Protein AF-A0A6J8E758-F1 (afdb_monomer)

Foldseek 3Di:
DDDDPVRVVVVVVVVVCVVCPPVVVVVVVVVCVVPDDDLVPDDPVVNVVVVVVVVVVVVVVVVVVVVVVVVVVVVVPPDPDDDDDDDPPPPPDPPPDPPPCPVVVVVVVVVVVVVVVVVVVVVVVVVVVVVVVVVVVVVVVVCCVVVPPDDPPDDDDPVSVVVVVCVVVVNDDPPPPDD

Sequence (179 aa):
MAKSRSQIQKEYRERKKLKEGKSYLKKESARVIKYYVPAAELPTKERKKRNARAKVHNQTHRRKRNAAALVLNESVTESSGYESISSPLVVKLPLVGRRKGGKNKNKRALARAHGAMKRLKVEKEKLLKKLKAKSRQLKRLSTKINSGTRRPSEPCTPNSKTELELRELDLTPRRRERG

Solvent-accessible surface area (backbone atoms only — not comparable to full-atom values): 10944 Å² total; per-residue (Å²): 131,84,79,50,73,68,55,54,51,50,54,52,52,51,53,51,43,66,75,47,40,70,58,45,52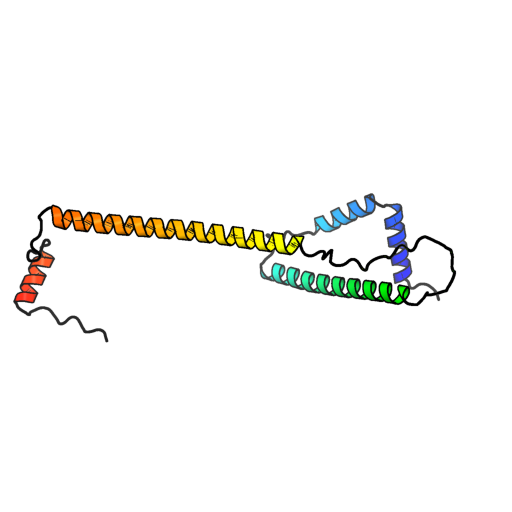,51,54,52,51,52,56,52,53,77,75,59,75,61,75,84,82,45,57,71,70,57,46,50,52,52,50,52,51,51,50,53,51,52,50,52,51,51,52,55,52,52,50,53,54,49,55,59,53,57,70,63,73,75,72,84,80,90,75,94,70,97,61,82,85,76,78,76,67,76,78,84,71,83,59,94,49,58,72,58,52,53,52,52,50,50,54,50,50,55,52,50,53,54,51,51,51,54,50,51,53,52,50,52,53,51,50,55,52,51,53,52,51,50,50,55,49,49,48,47,62,72,62,70,71,63,68,96,82,67,62,89,45,74,70,48,41,54,54,48,53,33,51,78,67,69,66,60,78,78,76,76,80,81,127

Organism: Mytilus coruscus (NCBI:txid42192)

Secondary structure (DSSP, 8-state):
-PPPHHHHHHHHHHHHHHHHTHHHHHHHHHHHHHTPPPTTSS-HHHHHHHHHHHHHHHHHHHHHHHHHHHHHHHTTSS---------------------TTHHHHHHHHHHHHHHHHHHHHHHHHHHHHHHHHHHHHHHHHHHHHHT----TT---SHHHHHHHHHHHTT-S-------

Structure (mmCIF, N/CA/C/O backbone):
data_AF-A0A6J8E758-F1
#
_entry.id   AF-A0A6J8E758-F1
#
loop_
_atom_site.group_PDB
_atom_site.id
_atom_site.type_symbol
_atom_site.label_atom_id
_atom_site.label_alt_id
_atom_site.label_comp_id
_atom_site.label_asym_id
_atom_site.label_entity_id
_atom_site.label_seq_id
_atom_site.pdbx_PDB_ins_code
_atom_site.Cartn_x
_atom_site.Cartn_y
_atom_site.Cartn_z
_atom_site.occupancy
_atom_site.B_iso_or_equiv
_atom_site.auth_seq_id
_atom_site.auth_comp_id
_atom_site.auth_asym_id
_atom_site.auth_atom_id
_atom_site.pdbx_PDB_model_num
ATOM 1 N N . MET A 1 1 ? 12.188 -1.274 -49.678 1.00 74.81 1 MET A N 1
ATOM 2 C CA . MET A 1 1 ? 10.821 -0.764 -49.409 1.00 74.81 1 MET A CA 1
ATOM 3 C C . MET A 1 1 ? 10.916 0.641 -48.837 1.00 74.81 1 MET A C 1
ATOM 5 O O . MET A 1 1 ? 11.746 0.866 -47.962 1.00 74.81 1 MET A O 1
ATOM 9 N N . ALA A 1 2 ? 10.111 1.585 -49.327 1.00 86.00 2 ALA A N 1
ATOM 10 C CA . ALA A 1 2 ? 10.063 2.931 -48.760 1.00 86.00 2 ALA A CA 1
ATOM 11 C C . ALA A 1 2 ? 9.525 2.892 -47.317 1.00 86.00 2 ALA A C 1
ATOM 13 O O . ALA A 1 2 ? 8.633 2.103 -47.000 1.00 86.00 2 ALA A O 1
ATOM 14 N N . LYS A 1 3 ? 10.074 3.733 -46.433 1.00 88.75 3 LYS A N 1
ATOM 15 C CA . LYS A 1 3 ? 9.622 3.819 -45.037 1.00 88.75 3 LYS A CA 1
ATOM 16 C C . LYS A 1 3 ? 8.187 4.336 -44.984 1.00 88.75 3 LYS A C 1
ATOM 18 O O . LYS A 1 3 ? 7.844 5.307 -45.657 1.00 88.75 3 LYS A O 1
ATOM 23 N N . SER A 1 4 ? 7.365 3.741 -44.124 1.00 93.56 4 SER A N 1
ATOM 24 C CA . SER A 1 4 ? 6.016 4.249 -43.866 1.00 93.56 4 SER A CA 1
ATOM 25 C C . SER A 1 4 ? 6.076 5.645 -43.235 1.00 93.56 4 SER A C 1
ATOM 27 O O . SER A 1 4 ? 6.990 5.961 -42.469 1.00 93.56 4 SER A O 1
ATOM 29 N N . ARG A 1 5 ? 5.061 6.483 -43.475 1.00 93.50 5 ARG A N 1
ATOM 30 C CA . ARG A 1 5 ? 4.957 7.830 -42.884 1.00 93.50 5 ARG A CA 1
ATOM 31 C C . ARG A 1 5 ? 5.060 7.816 -41.352 1.00 93.50 5 ARG A C 1
ATOM 33 O O . ARG A 1 5 ? 5.652 8.723 -40.766 1.00 93.50 5 ARG A O 1
ATOM 40 N N . SER A 1 6 ? 4.552 6.766 -40.705 1.00 93.38 6 SER A N 1
ATOM 41 C CA . SER A 1 6 ? 4.666 6.562 -39.254 1.00 93.38 6 SER A CA 1
ATOM 42 C C . SER A 1 6 ? 6.109 6.297 -38.805 1.00 93.38 6 SER A C 1
ATOM 44 O O . SER A 1 6 ? 6.549 6.838 -37.790 1.00 93.38 6 SER A O 1
ATOM 46 N N . GLN A 1 7 ? 6.870 5.521 -39.583 1.00 92.81 7 GLN A N 1
ATOM 47 C CA . GLN A 1 7 ? 8.289 5.250 -39.341 1.00 92.81 7 GLN A CA 1
ATOM 48 C C . GLN A 1 7 ? 9.127 6.515 -39.542 1.00 92.81 7 GLN A C 1
ATOM 50 O O . GLN A 1 7 ? 9.934 6.844 -38.676 1.00 92.81 7 GLN A O 1
ATOM 55 N N . ILE A 1 8 ? 8.859 7.287 -40.601 1.00 93.38 8 ILE A N 1
ATOM 56 C CA . ILE A 1 8 ? 9.525 8.576 -40.856 1.00 93.38 8 ILE A CA 1
ATOM 57 C C . ILE A 1 8 ? 9.318 9.537 -39.674 1.00 93.38 8 ILE A C 1
ATOM 59 O O . ILE A 1 8 ? 10.271 10.139 -39.174 1.00 93.38 8 ILE A O 1
ATOM 63 N N . GLN A 1 9 ? 8.085 9.651 -39.166 1.00 93.31 9 GLN A N 1
ATOM 64 C CA . GLN A 1 9 ? 7.795 10.482 -37.992 1.00 93.31 9 GLN A CA 1
ATOM 65 C C . GLN A 1 9 ? 8.456 9.961 -36.714 1.00 93.31 9 GLN A C 1
ATOM 67 O O . GLN A 1 9 ? 8.906 10.759 -35.886 1.00 93.31 9 GLN A O 1
ATOM 72 N N . LYS A 1 10 ? 8.515 8.639 -36.528 1.00 94.75 10 LYS A N 1
ATOM 73 C CA . LYS A 1 10 ? 9.183 8.026 -35.377 1.00 94.75 10 LYS A CA 1
ATOM 74 C C . LYS A 1 10 ? 10.674 8.371 -35.372 1.00 94.75 10 LYS A C 1
ATOM 76 O O . LYS A 1 10 ? 11.163 8.892 -34.372 1.00 94.75 10 LYS A O 1
ATOM 81 N N . GLU A 1 11 ? 11.350 8.188 -36.501 1.00 93.38 11 GLU A N 1
ATOM 82 C CA . GLU A 1 11 ? 12.768 8.524 -36.667 1.00 93.38 11 GLU A CA 1
ATOM 83 C C . GLU A 1 11 ? 13.037 10.021 -36.493 1.00 93.38 11 GLU A C 1
ATOM 85 O O . GLU A 1 11 ? 14.038 10.414 -35.897 1.00 93.38 11 GLU A O 1
ATOM 90 N N . TYR A 1 12 ? 12.142 10.885 -36.981 1.00 94.69 12 TYR A N 1
ATOM 91 C CA . TYR A 1 12 ? 12.241 12.326 -36.746 1.00 94.69 12 TYR A CA 1
ATOM 92 C C . TYR A 1 12 ? 12.188 12.663 -35.247 1.00 94.69 12 TYR A C 1
ATOM 94 O O . TYR A 1 12 ? 13.024 13.420 -34.747 1.00 94.69 12 TYR A O 1
ATOM 102 N N . ARG A 1 13 ? 11.243 12.069 -34.504 1.00 90.75 13 ARG A N 1
ATOM 103 C CA . ARG A 1 13 ? 11.123 12.266 -33.048 1.00 90.75 13 ARG A CA 1
ATOM 104 C C . ARG A 1 13 ? 12.351 11.746 -32.307 1.00 90.75 13 ARG A C 1
ATOM 106 O O . ARG A 1 13 ? 12.792 12.391 -31.361 1.00 90.75 13 ARG A O 1
ATOM 113 N N . GLU A 1 14 ? 12.905 10.611 -32.720 1.00 92.88 14 GLU A N 1
ATOM 114 C CA . GLU A 1 14 ? 14.132 10.055 -32.136 1.00 92.88 14 GLU A CA 1
ATOM 115 C C . GLU A 1 14 ? 15.347 10.955 -32.399 1.00 92.88 14 GLU A C 1
ATOM 117 O O . GLU A 1 14 ? 16.069 11.282 -31.456 1.00 92.88 14 GLU A O 1
ATOM 122 N N . ARG A 1 15 ? 15.504 11.485 -33.619 1.00 93.88 15 ARG A N 1
ATOM 123 C CA . ARG A 1 15 ? 16.540 12.485 -33.937 1.00 93.88 15 ARG A CA 1
ATOM 124 C C . ARG A 1 15 ? 16.403 13.756 -33.097 1.00 93.88 15 ARG A C 1
ATOM 126 O O . ARG A 1 15 ? 17.389 14.238 -32.544 1.00 93.88 15 ARG A O 1
ATOM 133 N N . LYS A 1 16 ? 15.184 14.283 -32.944 1.00 92.50 16 LYS A N 1
ATOM 134 C CA . LYS A 1 16 ? 14.910 15.450 -32.084 1.00 92.50 16 LYS A CA 1
ATOM 135 C C . LYS A 1 16 ? 15.236 15.179 -30.614 1.00 92.50 16 LYS A C 1
ATOM 137 O O . LYS A 1 16 ? 15.840 16.033 -29.971 1.00 92.50 16 LYS A O 1
ATOM 142 N N . LYS A 1 17 ? 14.892 13.993 -30.100 1.00 93.50 17 LYS A N 1
ATOM 143 C CA . LYS A 1 17 ? 15.236 13.556 -28.736 1.00 93.50 17 LYS A CA 1
ATOM 144 C C . LYS A 1 17 ? 16.744 13.494 -28.512 1.00 93.50 17 LYS A C 1
ATOM 146 O O . LYS A 1 17 ? 17.203 13.962 -27.477 1.00 93.50 17 LYS A O 1
ATOM 151 N N . LEU A 1 18 ? 17.496 12.954 -29.470 1.00 92.50 18 LEU A N 1
ATOM 152 C CA . LEU A 1 18 ? 18.958 12.887 -29.400 1.00 92.50 18 LEU A CA 1
ATOM 153 C C . LEU A 1 18 ? 19.592 14.284 -29.461 1.00 92.50 18 LEU A C 1
ATOM 155 O O . LEU A 1 18 ? 20.469 14.582 -28.658 1.00 92.50 18 LEU A O 1
ATOM 159 N N . LYS A 1 19 ? 19.097 15.160 -30.347 1.00 94.00 19 LYS A N 1
ATOM 160 C CA . LYS A 1 19 ? 19.612 16.529 -30.523 1.00 94.00 19 LYS A CA 1
ATOM 161 C C . LYS A 1 19 ? 19.368 17.427 -29.305 1.00 94.00 19 LYS A C 1
ATOM 163 O O . LYS A 1 19 ? 20.252 18.168 -28.899 1.00 94.00 19 LYS A O 1
ATOM 168 N N . GLU A 1 20 ? 18.162 17.395 -28.739 1.00 90.44 20 GLU A N 1
ATOM 169 C CA . GLU A 1 20 ? 17.779 18.254 -27.606 1.00 90.44 20 GLU A CA 1
ATOM 170 C C . GLU A 1 20 ? 18.116 17.634 -26.235 1.00 90.44 20 GLU A C 1
ATOM 172 O O . GLU A 1 20 ? 18.230 18.355 -25.235 1.00 90.44 20 GLU A O 1
ATOM 177 N N . GLY A 1 21 ? 18.268 16.308 -26.166 1.00 91.25 21 GLY A N 1
ATOM 178 C CA . GLY A 1 21 ? 18.730 15.558 -24.999 1.00 91.25 21 GLY A CA 1
ATOM 179 C C . GLY A 1 21 ? 18.004 15.925 -23.701 1.00 91.25 21 GLY A C 1
ATOM 180 O O . GLY A 1 21 ? 16.801 15.703 -23.538 1.00 91.25 21 GLY A O 1
ATOM 181 N N . LYS A 1 22 ? 18.744 16.520 -22.757 1.00 90.94 22 LYS A N 1
ATOM 182 C CA . LYS A 1 22 ? 18.230 16.913 -21.431 1.00 90.94 22 LYS A CA 1
ATOM 183 C C . LYS A 1 22 ? 17.095 17.940 -21.513 1.00 90.94 22 LYS A C 1
ATOM 185 O O . LYS A 1 22 ? 16.179 17.898 -20.693 1.00 90.94 22 LYS A O 1
ATOM 190 N N . SER A 1 23 ? 17.133 18.849 -22.488 1.00 92.88 23 SER A N 1
ATOM 191 C CA . SER A 1 23 ? 16.091 19.871 -22.652 1.00 92.88 23 SER A CA 1
ATOM 192 C C . SER A 1 23 ? 14.764 19.261 -23.116 1.00 92.88 23 SER A C 1
ATOM 194 O O . SER A 1 23 ? 13.710 19.627 -22.597 1.00 92.88 23 SER A O 1
ATOM 196 N N . TYR A 1 24 ? 14.816 18.252 -23.994 1.00 91.31 24 TYR A N 1
ATOM 197 C CA . TYR A 1 24 ? 13.643 17.477 -24.403 1.00 91.31 24 TYR A CA 1
ATOM 198 C C . TYR A 1 24 ? 13.001 16.782 -23.199 1.00 91.31 24 TYR A C 1
ATOM 200 O O . TYR A 1 24 ? 11.790 16.874 -23.002 1.00 91.31 24 TYR A O 1
ATOM 208 N N . LEU A 1 25 ? 13.811 16.133 -22.355 1.00 89.94 25 LEU A N 1
ATOM 209 C CA . LEU A 1 25 ? 13.318 15.451 -21.155 1.00 89.94 25 LEU A CA 1
ATOM 210 C C . LEU A 1 25 ? 12.650 16.418 -20.170 1.00 89.94 25 LEU A C 1
ATOM 212 O O . LEU A 1 25 ? 11.598 16.082 -19.633 1.00 89.94 25 LEU A O 1
ATOM 216 N N . LYS A 1 26 ? 13.206 17.622 -19.977 1.00 93.38 26 LYS A N 1
ATOM 217 C CA . LYS A 1 26 ? 12.598 18.663 -19.128 1.00 93.38 26 LYS A CA 1
ATOM 218 C C . LYS A 1 26 ? 11.251 19.153 -19.673 1.00 93.38 26 LYS A C 1
ATOM 220 O O . LYS A 1 26 ? 10.290 19.274 -18.915 1.00 93.38 26 LYS A O 1
ATOM 225 N N . LYS A 1 27 ? 11.158 19.412 -20.983 1.00 92.69 27 LYS A N 1
ATOM 226 C CA . LYS A 1 27 ? 9.890 19.801 -21.634 1.00 92.69 27 LYS A CA 1
ATOM 227 C C . LYS A 1 27 ? 8.841 18.699 -21.491 1.00 92.69 27 LYS A C 1
ATOM 229 O O . LYS A 1 27 ? 7.686 18.972 -21.176 1.00 92.69 27 LYS A O 1
ATOM 234 N N . GLU A 1 28 ? 9.256 17.451 -21.678 1.00 90.31 28 GLU A N 1
ATOM 235 C CA . GLU A 1 28 ? 8.389 16.285 -21.546 1.00 90.31 28 GLU A CA 1
ATOM 236 C C . GLU A 1 28 ? 7.910 16.096 -20.100 1.00 90.31 28 GLU A C 1
ATOM 238 O O . GLU A 1 28 ? 6.715 15.909 -19.877 1.00 90.31 28 GLU A O 1
ATOM 243 N N . SER A 1 29 ? 8.795 16.227 -19.105 1.00 92.06 29 SER A N 1
ATOM 244 C CA . SER A 1 29 ? 8.400 16.151 -17.695 1.00 92.06 29 SER A CA 1
ATOM 245 C C . SER A 1 29 ? 7.430 17.267 -17.319 1.00 92.06 29 SER A C 1
ATOM 247 O O . SER A 1 29 ? 6.423 16.995 -16.674 1.00 92.06 29 SER A O 1
ATOM 249 N N . ALA A 1 30 ? 7.682 18.501 -17.769 1.00 92.88 30 ALA A N 1
ATOM 250 C CA . ALA A 1 30 ? 6.788 19.631 -17.521 1.00 92.88 30 ALA A CA 1
ATOM 251 C C . ALA A 1 30 ? 5.405 19.402 -18.151 1.00 92.88 30 ALA A C 1
ATOM 253 O O . ALA A 1 30 ? 4.380 19.619 -17.506 1.00 92.88 30 ALA A O 1
ATOM 254 N N . ARG A 1 31 ? 5.364 18.881 -19.383 1.00 93.56 31 ARG A N 1
ATOM 255 C CA . ARG A 1 31 ? 4.117 18.521 -20.067 1.00 93.56 31 ARG A CA 1
ATOM 256 C C . ARG A 1 31 ? 3.331 17.453 -19.309 1.00 93.56 31 ARG A C 1
ATOM 258 O O . ARG A 1 31 ? 2.116 17.572 -19.192 1.00 93.56 31 ARG A O 1
ATOM 265 N N . VAL A 1 32 ? 4.007 16.418 -18.814 1.00 91.25 32 VAL A N 1
ATOM 266 C CA . VAL A 1 32 ? 3.370 15.346 -18.036 1.00 91.25 32 VAL A CA 1
ATOM 267 C C . VAL A 1 32 ? 2.830 15.883 -16.711 1.00 91.25 32 VAL A C 1
ATOM 269 O O . VAL A 1 32 ? 1.694 15.576 -16.358 1.00 91.25 32 VAL A O 1
ATOM 272 N N . ILE A 1 33 ? 3.609 16.709 -16.007 1.00 90.94 33 ILE A N 1
ATOM 273 C CA . ILE A 1 33 ? 3.213 17.311 -14.726 1.00 90.94 33 ILE A CA 1
ATOM 274 C C . ILE A 1 33 ? 2.008 18.244 -14.902 1.00 90.94 33 ILE A C 1
ATOM 276 O O . ILE A 1 33 ? 1.105 18.199 -14.075 1.00 90.94 33 ILE A O 1
ATOM 280 N N . LYS A 1 34 ? 1.936 19.017 -15.999 1.00 93.56 34 LYS A N 1
ATOM 281 C CA . LYS A 1 34 ? 0.823 19.945 -16.281 1.00 93.56 34 LYS A CA 1
ATOM 282 C C . LYS A 1 34 ? -0.560 19.285 -16.196 1.00 93.56 34 LYS A C 1
ATOM 284 O O . LYS A 1 34 ? -1.511 19.924 -15.769 1.00 93.56 34 LYS A O 1
ATOM 289 N N . TYR A 1 35 ? -0.673 18.024 -16.609 1.00 89.56 35 TYR A N 1
ATOM 290 C CA . TYR A 1 35 ? -1.937 17.277 -16.605 1.00 89.56 35 TYR A CA 1
ATOM 291 C C . TYR A 1 35 ? -1.978 16.185 -15.529 1.00 89.56 35 TYR A C 1
ATOM 293 O O . TYR A 1 35 ? -2.853 15.315 -15.543 1.00 89.56 35 TYR A O 1
ATOM 301 N N . TYR A 1 36 ? -1.004 16.171 -14.621 1.00 91.31 36 TYR A N 1
ATOM 302 C CA . TYR A 1 36 ? -0.932 15.168 -13.577 1.00 91.31 36 TYR A CA 1
ATOM 303 C C . TYR A 1 36 ? -1.873 15.527 -12.428 1.00 91.31 36 TYR A C 1
ATOM 305 O O . TYR A 1 36 ? -1.703 16.546 -11.772 1.00 91.31 36 TYR A O 1
ATOM 313 N N . VAL A 1 37 ? -2.824 14.634 -12.148 1.00 91.44 37 VAL A N 1
ATOM 314 C CA . VAL A 1 37 ? -3.717 14.739 -10.987 1.00 91.44 37 VAL A CA 1
ATOM 315 C C . VAL A 1 37 ? -3.266 13.748 -9.908 1.00 91.44 37 VAL A C 1
ATOM 317 O O . VAL A 1 37 ? -3.280 12.529 -10.175 1.00 91.44 37 VAL A O 1
ATOM 320 N N . PRO A 1 38 ? -2.876 14.217 -8.707 1.00 93.44 38 PRO A N 1
ATOM 321 C CA . PRO A 1 38 ? -2.551 13.375 -7.561 1.00 93.44 38 PRO A CA 1
ATOM 322 C C . PRO A 1 38 ? -3.641 12.350 -7.231 1.00 93.44 38 PRO A C 1
ATOM 324 O O . PRO A 1 38 ? -4.835 12.592 -7.357 1.00 93.44 38 PRO A O 1
ATOM 327 N N . ALA A 1 39 ? -3.238 11.166 -6.764 1.00 90.25 39 ALA A N 1
ATOM 328 C CA . ALA A 1 39 ? -4.182 10.079 -6.484 1.00 90.25 39 ALA A CA 1
ATOM 329 C C . ALA A 1 39 ? -5.138 10.357 -5.308 1.00 90.25 39 ALA A C 1
ATOM 331 O O . ALA A 1 39 ? -6.148 9.661 -5.182 1.00 90.25 39 ALA A O 1
ATOM 332 N N . ALA A 1 40 ? -4.796 11.314 -4.440 1.00 91.94 40 ALA A N 1
ATOM 333 C CA . ALA A 1 40 ? -5.620 11.726 -3.307 1.00 91.94 40 ALA A CA 1
ATOM 334 C C . ALA A 1 40 ? -6.824 12.575 -3.748 1.00 91.94 40 ALA A C 1
ATOM 336 O O . ALA A 1 40 ? -7.883 12.467 -3.145 1.00 91.94 40 ALA A O 1
ATOM 337 N N . GLU A 1 41 ? -6.667 13.343 -4.827 1.00 93.69 41 GLU A N 1
ATOM 338 C CA . GLU A 1 41 ? -7.687 14.245 -5.381 1.00 93.69 41 GLU A CA 1
ATOM 339 C C . GLU A 1 41 ? -8.695 13.520 -6.284 1.00 93.69 41 GLU A C 1
ATOM 341 O O . GLU A 1 41 ? -9.706 14.081 -6.689 1.00 93.69 41 GLU A O 1
ATOM 346 N N . LEU A 1 42 ? -8.441 12.249 -6.607 1.00 93.00 42 LEU A N 1
ATOM 347 C CA . LEU A 1 42 ? -9.318 11.478 -7.480 1.00 93.00 42 LEU A CA 1
ATOM 348 C C . LEU A 1 42 ? -10.453 10.807 -6.714 1.00 93.00 42 LEU A C 1
ATOM 350 O O . LEU A 1 42 ? -10.217 10.201 -5.659 1.00 93.00 42 LEU A O 1
ATOM 354 N N . PRO A 1 43 ? -11.644 10.718 -7.326 1.00 96.62 43 PRO A N 1
ATOM 355 C CA . PRO A 1 43 ? -12.703 9.882 -6.801 1.00 96.62 43 PRO A CA 1
ATOM 356 C C . PRO A 1 43 ? -12.277 8.407 -6.799 1.00 96.62 43 PRO A C 1
ATOM 358 O O . PRO A 1 43 ? -11.507 7.917 -7.638 1.00 96.62 43 PRO A O 1
ATOM 361 N N . THR A 1 44 ? -12.822 7.649 -5.849 1.00 95.44 44 THR A N 1
ATOM 362 C CA . THR A 1 44 ? -12.463 6.240 -5.616 1.00 95.44 44 THR A CA 1
ATOM 363 C C . THR A 1 44 ? -12.608 5.368 -6.869 1.00 95.44 44 THR A C 1
ATOM 365 O O . THR A 1 44 ? -11.766 4.496 -7.110 1.00 95.44 44 THR A O 1
ATOM 368 N N . LYS A 1 45 ? -13.634 5.621 -7.693 1.00 96.31 45 LYS A N 1
ATOM 369 C CA . LYS A 1 45 ? -13.891 4.926 -8.966 1.00 96.31 45 LYS A CA 1
ATOM 370 C C . LYS A 1 45 ? -12.761 5.140 -9.979 1.00 96.31 45 LYS A C 1
ATOM 372 O O . LYS A 1 45 ? -12.262 4.175 -10.563 1.00 96.31 45 LYS A O 1
ATOM 377 N N . GLU A 1 46 ? -12.299 6.374 -10.147 1.00 95.50 46 GLU A N 1
ATOM 378 C CA . GLU A 1 46 ? -11.209 6.696 -11.074 1.00 95.50 46 GLU A CA 1
ATOM 379 C C . GLU A 1 46 ? -9.865 6.175 -10.589 1.00 95.50 46 GLU A C 1
ATOM 381 O O . GLU A 1 46 ? -9.091 5.624 -11.378 1.00 95.50 46 GLU A O 1
ATOM 386 N N . ARG A 1 47 ? -9.615 6.242 -9.278 1.00 95.00 47 ARG A N 1
ATOM 387 C CA . ARG A 1 47 ? -8.421 5.648 -8.671 1.00 95.00 47 ARG A CA 1
ATOM 388 C C . ARG A 1 47 ? -8.350 4.140 -8.931 1.00 95.00 47 ARG A C 1
ATOM 390 O O . ARG A 1 47 ? -7.296 3.630 -9.316 1.00 95.00 47 ARG A O 1
ATOM 397 N N . LYS A 1 48 ? -9.474 3.422 -8.799 1.00 95.56 48 LYS A N 1
ATOM 398 C CA . LYS A 1 48 ? -9.567 1.991 -9.150 1.00 95.56 48 LYS A CA 1
ATOM 399 C C . LYS A 1 48 ? -9.273 1.750 -10.637 1.00 95.56 48 LYS A C 1
ATOM 401 O O . LYS A 1 48 ? -8.467 0.874 -10.954 1.00 95.56 48 LYS A O 1
ATOM 406 N N . LYS A 1 49 ? -9.849 2.552 -11.541 1.00 96.31 49 LYS A N 1
ATOM 407 C CA . LYS A 1 49 ? -9.610 2.458 -12.996 1.00 96.31 49 LYS A CA 1
ATOM 408 C C . LYS A 1 49 ? -8.141 2.711 -13.356 1.00 96.31 49 LYS A C 1
ATOM 410 O O . LYS A 1 49 ? -7.562 1.961 -14.143 1.00 96.31 49 LYS A O 1
ATOM 415 N N . ARG A 1 50 ? -7.512 3.719 -12.742 1.00 94.25 50 ARG A N 1
ATOM 416 C CA . ARG A 1 50 ? -6.080 4.024 -12.897 1.00 94.25 50 ARG A CA 1
ATOM 417 C C . ARG A 1 50 ? -5.208 2.852 -12.440 1.00 94.25 50 ARG A C 1
ATOM 419 O O . ARG A 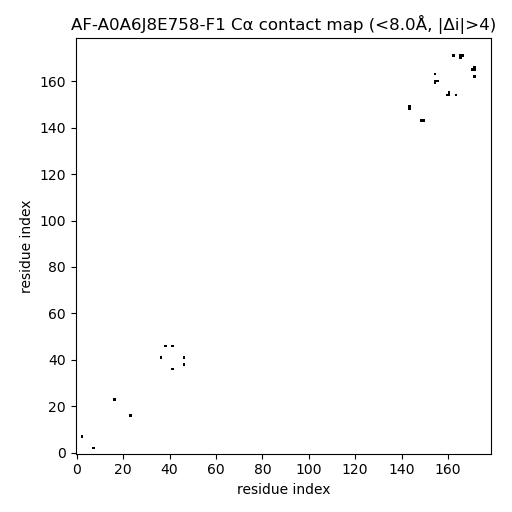1 50 ? -4.330 2.424 -13.188 1.00 94.25 50 ARG A O 1
ATOM 426 N N . ASN A 1 51 ? -5.497 2.278 -11.272 1.00 93.81 51 ASN A N 1
ATOM 427 C CA . ASN A 1 51 ? -4.768 1.120 -10.745 1.00 93.81 51 ASN A CA 1
ATOM 428 C C . ASN A 1 51 ? -4.917 -0.123 -11.634 1.00 93.81 51 ASN A C 1
ATOM 430 O O . ASN A 1 51 ? -3.937 -0.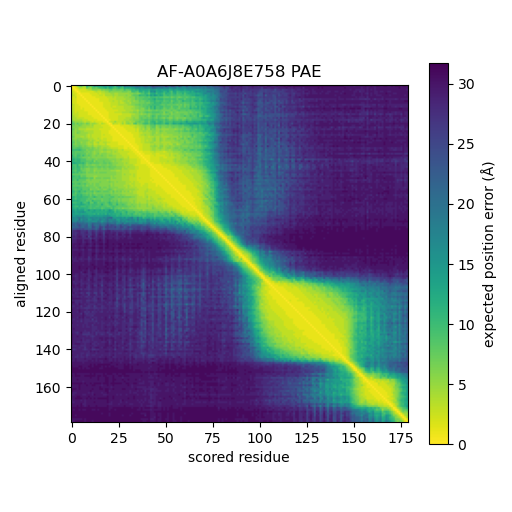833 -11.863 1.00 93.81 51 ASN A O 1
ATOM 434 N N . ALA A 1 52 ? -6.112 -0.373 -12.175 1.00 96.06 52 ALA A N 1
ATOM 435 C CA . ALA A 1 52 ? -6.348 -1.476 -13.105 1.00 96.06 52 ALA A CA 1
ATOM 436 C C . ALA A 1 52 ? -5.523 -1.319 -14.394 1.00 96.06 52 ALA A C 1
ATOM 438 O O . ALA A 1 52 ? -4.824 -2.252 -14.794 1.00 96.06 52 ALA A O 1
ATOM 439 N N . ARG A 1 53 ? -5.513 -0.119 -14.992 1.00 94.88 53 ARG A N 1
ATOM 440 C CA . ARG A 1 53 ? -4.681 0.188 -16.171 1.00 94.88 53 ARG A CA 1
ATOM 441 C C . ARG A 1 53 ? -3.190 0.006 -15.881 1.00 94.88 53 ARG A C 1
ATOM 443 O O . ARG A 1 53 ? -2.494 -0.642 -16.658 1.00 94.88 53 ARG A O 1
ATOM 450 N N . ALA A 1 54 ? -2.711 0.508 -14.742 1.00 93.38 54 ALA A N 1
ATOM 451 C CA . ALA A 1 54 ? -1.319 0.343 -14.324 1.00 93.38 54 ALA A CA 1
ATOM 452 C C . ALA A 1 54 ? -0.944 -1.136 -14.118 1.00 93.38 54 ALA A C 1
ATOM 454 O O . ALA A 1 54 ? 0.147 -1.559 -14.502 1.00 93.38 54 ALA A O 1
ATOM 455 N N . LYS A 1 55 ? -1.855 -1.947 -13.561 1.00 96.12 55 LYS A N 1
ATOM 456 C CA . LYS A 1 55 ? -1.666 -3.395 -13.392 1.00 96.12 55 LYS A CA 1
ATOM 457 C C . LYS A 1 55 ? -1.482 -4.094 -14.741 1.00 96.12 55 LYS A C 1
ATOM 459 O O . LYS A 1 55 ? -0.511 -4.835 -14.897 1.00 96.12 55 LYS A O 1
ATOM 464 N N . VAL A 1 56 ? -2.362 -3.822 -15.707 1.00 95.88 56 VAL A N 1
ATOM 465 C CA . VAL A 1 56 ? -2.278 -4.388 -17.066 1.00 95.88 56 VAL A CA 1
ATOM 466 C C . VAL A 1 56 ? -0.987 -3.943 -17.751 1.00 95.88 56 VAL A C 1
ATOM 468 O O . VAL A 1 56 ? -0.219 -4.784 -18.218 1.00 95.88 56 VAL A O 1
ATOM 471 N N . HIS A 1 57 ? -0.681 -2.644 -17.733 1.00 93.56 57 HIS A N 1
ATOM 472 C CA . HIS A 1 57 ? 0.556 -2.114 -18.309 1.00 93.56 57 HIS A CA 1
ATOM 473 C C . HIS A 1 57 ? 1.799 -2.807 -17.725 1.00 93.56 57 HIS A C 1
ATOM 475 O O . HIS A 1 57 ? 2.624 -3.339 -18.465 1.00 93.56 57 HIS A O 1
ATOM 481 N N . ASN A 1 58 ? 1.899 -2.910 -16.399 1.00 92.69 58 ASN A N 1
ATOM 482 C CA . ASN A 1 58 ? 3.021 -3.585 -15.744 1.00 92.69 58 ASN A CA 1
ATOM 483 C C . ASN A 1 58 ? 3.114 -5.074 -16.097 1.00 92.69 58 ASN A C 1
ATOM 485 O O . ASN A 1 58 ? 4.217 -5.602 -16.242 1.00 92.69 58 ASN A O 1
ATOM 489 N N . GLN A 1 59 ? 1.981 -5.759 -16.247 1.00 93.75 59 GLN A N 1
ATOM 490 C CA . GLN A 1 59 ? 1.959 -7.158 -16.664 1.00 93.75 59 GLN A CA 1
ATOM 491 C C . GLN A 1 59 ? 2.479 -7.319 -18.096 1.00 93.75 59 GLN A C 1
ATOM 493 O O . GLN A 1 59 ? 3.345 -8.162 -18.330 1.00 93.75 59 GLN A O 1
ATOM 498 N N . THR A 1 60 ? 2.017 -6.490 -19.037 1.00 94.62 60 THR A N 1
ATOM 499 C CA . THR A 1 60 ? 2.514 -6.516 -20.424 1.00 94.62 60 THR A CA 1
ATOM 500 C C . THR A 1 60 ? 4.005 -6.188 -20.496 1.00 94.62 60 THR A C 1
ATOM 502 O O . THR A 1 60 ? 4.752 -6.895 -21.168 1.00 94.62 60 THR A O 1
ATOM 505 N N . HIS A 1 61 ? 4.473 -5.193 -19.737 1.00 90.56 61 HIS A N 1
ATOM 506 C CA . HIS A 1 61 ? 5.889 -4.842 -19.670 1.00 90.56 61 HIS A CA 1
ATOM 507 C C . HIS A 1 61 ? 6.741 -5.996 -19.123 1.00 90.56 61 HIS A C 1
ATOM 509 O O . HIS A 1 61 ? 7.808 -6.291 -19.658 1.00 90.56 61 HIS A O 1
ATOM 515 N N . ARG A 1 62 ? 6.274 -6.692 -18.076 1.00 89.62 62 ARG A N 1
ATOM 516 C CA . ARG A 1 62 ? 6.952 -7.890 -17.548 1.00 89.62 62 ARG A CA 1
ATOM 517 C C . ARG A 1 62 ? 7.002 -9.012 -18.578 1.00 89.62 62 ARG A C 1
ATOM 519 O O . ARG A 1 62 ? 8.059 -9.603 -18.747 1.00 89.62 62 ARG A O 1
ATOM 526 N N . ARG A 1 63 ? 5.897 -9.270 -19.284 1.00 89.56 63 ARG A N 1
ATOM 527 C CA . ARG A 1 63 ? 5.847 -10.277 -20.355 1.00 89.56 63 ARG A CA 1
ATOM 528 C C . ARG A 1 63 ? 6.847 -9.962 -21.466 1.00 89.56 63 ARG A C 1
ATOM 530 O O . ARG A 1 63 ? 7.664 -10.814 -21.780 1.00 89.56 63 ARG A O 1
ATOM 537 N N . LYS A 1 64 ? 6.855 -8.726 -21.979 1.00 89.00 64 LYS A N 1
ATOM 538 C CA . LYS A 1 64 ? 7.814 -8.280 -23.007 1.00 89.00 64 LYS A CA 1
ATOM 539 C C . LYS A 1 64 ? 9.262 -8.398 -22.540 1.00 89.00 64 LYS A C 1
ATOM 541 O O . LYS A 1 64 ? 10.102 -8.887 -23.279 1.00 89.00 64 LYS A O 1
ATOM 546 N N . ARG A 1 65 ? 9.549 -7.990 -21.301 1.00 88.25 65 ARG A N 1
ATOM 547 C CA . ARG A 1 65 ? 10.892 -8.109 -20.723 1.00 88.25 65 ARG A CA 1
ATOM 548 C C . ARG A 1 65 ? 11.333 -9.567 -20.588 1.00 88.25 65 ARG A C 1
ATOM 550 O O . ARG A 1 65 ? 12.481 -9.867 -20.883 1.00 88.25 65 ARG A O 1
ATOM 557 N N . ASN A 1 66 ? 10.448 -10.447 -20.129 1.00 82.06 66 ASN A N 1
ATOM 558 C CA . ASN A 1 66 ? 10.757 -11.867 -19.991 1.00 82.06 66 ASN A CA 1
ATOM 559 C C . ASN A 1 66 ? 10.959 -12.526 -21.360 1.00 82.06 66 ASN A C 1
ATOM 561 O O . ASN A 1 66 ? 11.897 -13.293 -21.506 1.00 82.06 66 ASN A O 1
ATOM 565 N N . ALA A 1 67 ? 10.140 -12.182 -22.359 1.00 78.88 67 ALA A N 1
ATOM 566 C CA . ALA A 1 67 ? 10.312 -12.657 -23.730 1.00 78.88 67 ALA A CA 1
ATOM 567 C C . ALA A 1 67 ? 11.649 -12.190 -24.330 1.00 78.88 67 ALA A C 1
ATOM 569 O O . ALA A 1 67 ? 12.395 -13.000 -24.856 1.00 78.88 67 ALA A O 1
ATOM 570 N N . ALA A 1 68 ? 12.008 -10.912 -24.167 1.00 76.50 68 ALA A N 1
ATOM 571 C CA . ALA A 1 68 ? 13.303 -10.398 -24.618 1.00 76.50 68 ALA A CA 1
ATOM 572 C C . ALA A 1 68 ? 14.492 -11.069 -23.905 1.00 76.50 68 ALA A C 1
ATOM 574 O O . ALA A 1 68 ? 15.528 -11.298 -24.516 1.00 76.50 68 ALA A O 1
ATOM 575 N N . ALA A 1 69 ? 14.346 -11.398 -22.617 1.00 74.06 69 ALA A N 1
ATOM 576 C CA . ALA A 1 69 ? 15.364 -12.138 -21.878 1.00 74.06 69 ALA A CA 1
ATOM 577 C C . ALA A 1 69 ? 15.481 -13.602 -22.335 1.00 74.06 69 ALA A C 1
ATOM 579 O O . ALA A 1 69 ? 16.569 -14.155 -22.261 1.00 74.06 69 ALA A O 1
ATOM 580 N N . LEU A 1 70 ? 14.386 -14.218 -22.792 1.00 70.06 70 LEU A N 1
ATOM 581 C CA . LEU A 1 70 ? 14.391 -15.573 -23.343 1.00 70.06 70 LEU A CA 1
ATOM 582 C C . LEU A 1 70 ? 15.127 -15.613 -24.692 1.00 70.06 70 LEU A C 1
ATOM 584 O O . LEU A 1 70 ? 16.053 -16.398 -24.842 1.00 70.06 70 LEU A O 1
ATOM 588 N N . VAL A 1 71 ? 14.803 -14.681 -25.596 1.00 66.06 71 VAL A N 1
ATOM 589 C CA . VAL A 1 71 ? 15.456 -14.539 -26.914 1.00 66.06 71 VAL A CA 1
ATOM 590 C C . VAL A 1 71 ? 16.963 -14.295 -26.781 1.00 66.06 71 VAL A C 1
ATOM 592 O O . VAL A 1 71 ? 17.753 -14.878 -27.512 1.00 66.06 71 VAL A O 1
ATOM 595 N N . LEU A 1 72 ? 17.383 -13.471 -25.812 1.00 59.00 72 LEU A N 1
ATOM 596 C CA . LEU A 1 72 ? 18.806 -13.234 -25.547 1.00 59.00 72 LEU A CA 1
ATOM 597 C C . LEU A 1 72 ? 19.537 -14.505 -25.074 1.00 59.00 72 LEU A C 1
ATOM 599 O O . LEU A 1 72 ? 20.731 -14.643 -25.312 1.00 59.00 72 LEU A O 1
ATOM 603 N N . ASN A 1 73 ? 18.841 -15.416 -24.389 1.00 57.00 73 ASN A N 1
ATOM 604 C CA . ASN A 1 73 ? 19.435 -16.667 -23.921 1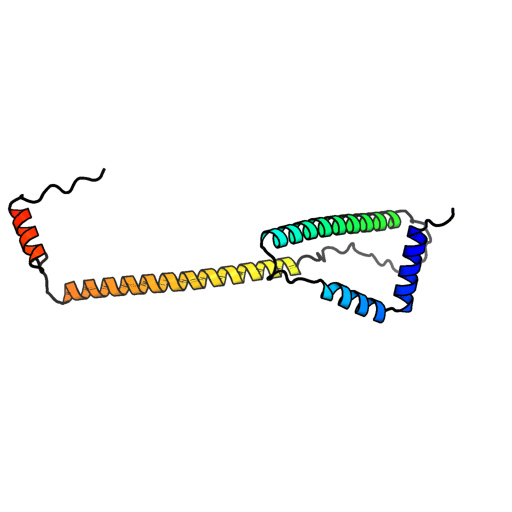.00 57.00 73 ASN A CA 1
ATOM 605 C C . ASN A 1 73 ? 19.508 -17.720 -25.040 1.00 57.00 73 ASN A C 1
ATOM 607 O O . ASN A 1 73 ? 20.492 -18.448 -25.080 1.00 57.00 73 ASN A O 1
ATOM 611 N N . GLU A 1 74 ? 18.535 -17.764 -25.958 1.00 55.34 74 GLU A N 1
ATOM 612 C CA . GLU A 1 74 ? 18.570 -18.637 -27.148 1.00 55.34 74 GLU A CA 1
ATOM 613 C C . GLU A 1 74 ? 19.706 -18.258 -28.113 1.00 55.34 74 GLU A C 1
ATOM 615 O O . GLU A 1 74 ? 20.430 -19.128 -28.588 1.00 55.34 74 GLU A O 1
ATOM 620 N N . SER A 1 75 ? 19.967 -16.961 -28.325 1.00 51.44 75 SER A N 1
ATOM 621 C CA . SER A 1 75 ? 21.055 -16.515 -29.215 1.00 51.44 75 SER A CA 1
ATOM 622 C C . SER A 1 75 ? 22.471 -16.782 -28.682 1.00 51.44 75 SER A C 1
ATOM 624 O O . SER A 1 75 ? 23.444 -16.617 -29.410 1.00 51.44 75 SER A O 1
ATOM 626 N N . VAL A 1 76 ? 22.615 -17.137 -27.399 1.00 50.62 76 VAL A N 1
ATOM 627 C CA . VAL A 1 76 ? 23.915 -17.444 -26.768 1.00 50.62 76 VAL A CA 1
ATOM 628 C C . VAL A 1 76 ? 24.230 -18.943 -26.829 1.00 50.62 76 VAL A C 1
ATOM 630 O O . VAL A 1 76 ? 25.384 -19.328 -26.671 1.00 50.62 76 VAL A O 1
ATOM 633 N N . THR A 1 77 ? 23.238 -19.794 -27.104 1.00 50.44 77 THR A N 1
ATOM 634 C CA . THR A 1 77 ? 23.417 -21.252 -27.186 1.00 50.44 77 THR A CA 1
ATOM 635 C C . THR A 1 77 ? 23.800 -21.775 -28.575 1.00 50.44 77 THR A C 1
ATOM 637 O O . THR A 1 77 ? 24.170 -22.938 -28.675 1.00 50.44 77 THR A O 1
ATOM 640 N N . GLU A 1 78 ? 23.779 -20.949 -29.628 1.00 44.00 78 GLU A N 1
ATOM 641 C CA . GLU A 1 78 ? 24.008 -21.404 -31.016 1.00 44.00 78 GLU A CA 1
ATOM 642 C C . GLU A 1 78 ? 25.407 -21.105 -31.594 1.00 44.00 78 GLU A C 1
ATOM 644 O O . GLU A 1 78 ? 25.708 -21.532 -32.704 1.00 44.00 78 GLU A O 1
ATOM 649 N N . SER A 1 79 ? 26.305 -20.433 -30.864 1.00 45.75 79 SER A N 1
ATOM 650 C CA . SER A 1 79 ? 27.67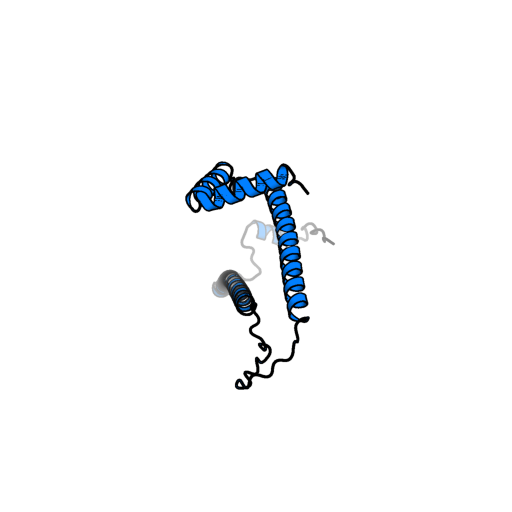9 -20.180 -31.332 1.00 45.75 79 SER A CA 1
ATOM 651 C C . SER A 1 79 ? 28.702 -20.886 -30.444 1.00 45.75 79 SER A C 1
ATOM 653 O O . SER A 1 79 ? 29.295 -20.295 -29.545 1.00 45.75 79 SER A O 1
ATOM 655 N N . SER A 1 80 ? 28.880 -22.186 -30.680 1.00 41.47 80 SER A N 1
ATOM 656 C CA . SER A 1 80 ? 29.992 -22.978 -30.142 1.00 41.47 80 SER A CA 1
ATOM 657 C C . SER A 1 80 ? 30.942 -23.345 -31.285 1.00 41.47 80 SER A C 1
ATOM 659 O O . SER A 1 80 ? 31.031 -24.503 -31.689 1.00 41.47 80 SER A O 1
ATOM 661 N N . GLY A 1 81 ? 31.625 -22.336 -31.832 1.00 43.00 81 GLY A N 1
ATOM 662 C CA . GLY A 1 81 ? 32.785 -22.514 -32.704 1.00 43.00 81 GLY A CA 1
ATOM 663 C C . GLY A 1 81 ? 34.043 -22.735 -31.862 1.00 43.00 81 GLY A C 1
ATOM 664 O O . GLY A 1 81 ? 34.398 -21.896 -31.037 1.00 43.00 81 GLY A O 1
ATOM 665 N N . TYR A 1 82 ? 34.669 -23.892 -32.049 1.00 47.84 82 TYR A N 1
ATOM 666 C CA . TYR A 1 82 ? 35.942 -24.304 -31.460 1.00 47.84 82 TYR A CA 1
ATOM 667 C C . TYR A 1 82 ? 37.085 -23.396 -31.944 1.00 47.84 82 TYR A C 1
ATOM 669 O O . TYR A 1 82 ? 37.398 -23.414 -33.125 1.00 47.84 82 TYR A O 1
ATOM 677 N N . GLU A 1 83 ? 37.745 -22.671 -31.040 1.00 42.59 83 GLU A N 1
ATOM 678 C CA . GLU A 1 83 ? 39.103 -22.138 -31.232 1.00 42.59 83 GLU A CA 1
ATOM 679 C C . GLU A 1 83 ? 39.829 -22.238 -29.880 1.00 42.59 83 GLU A C 1
ATOM 681 O O . GLU A 1 83 ? 39.514 -21.546 -28.905 1.00 42.59 83 GLU A O 1
ATOM 686 N N . SER A 1 84 ? 40.760 -23.187 -29.803 1.00 51.44 84 SER A N 1
ATOM 687 C CA . SER A 1 84 ? 41.537 -23.533 -28.615 1.00 51.44 84 SER A CA 1
ATOM 688 C C . SER A 1 84 ? 42.670 -22.530 -28.400 1.00 51.44 84 SER A C 1
ATOM 690 O O . SER A 1 84 ? 43.786 -22.744 -28.864 1.00 51.44 84 SER A O 1
ATOM 692 N N . ILE A 1 85 ? 42.420 -21.462 -27.642 1.00 50.41 85 ILE A N 1
ATOM 693 C CA . ILE A 1 85 ? 43.493 -20.632 -27.080 1.00 50.41 85 ILE A CA 1
ATOM 694 C C . ILE A 1 85 ? 43.608 -20.947 -25.592 1.00 50.41 85 ILE A C 1
ATOM 696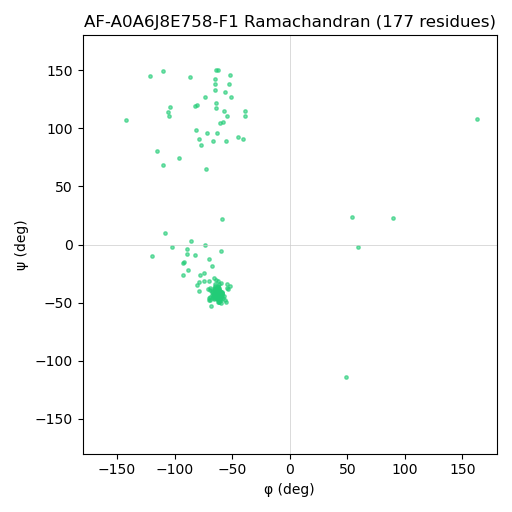 O O . ILE A 1 85 ? 42.730 -20.613 -24.793 1.00 50.41 85 ILE A O 1
ATOM 700 N N . SER A 1 86 ? 44.722 -21.605 -25.258 1.00 55.97 86 SER A N 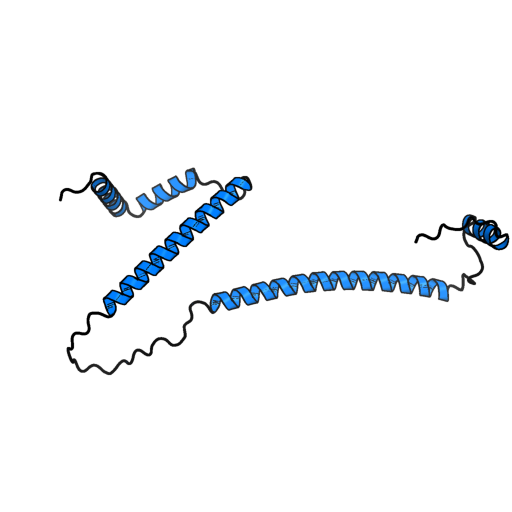1
ATOM 701 C CA . SER A 1 86 ? 45.271 -21.834 -23.919 1.00 55.97 86 SER A CA 1
ATOM 702 C C . SER A 1 86 ? 45.141 -20.582 -23.043 1.00 55.97 86 SER A C 1
ATOM 704 O O . SER A 1 86 ? 46.016 -19.718 -22.990 1.00 55.97 86 SER A O 1
ATOM 706 N N . SER A 1 87 ? 44.029 -20.494 -22.334 1.00 60.91 87 SER A N 1
ATOM 707 C CA . SER A 1 87 ? 43.778 -19.546 -21.261 1.00 60.91 87 SER A CA 1
ATOM 708 C C . SER A 1 87 ? 43.465 -20.370 -20.013 1.00 60.91 87 SER A C 1
ATOM 710 O O . SER A 1 87 ? 42.897 -21.461 -20.136 1.00 60.91 87 SER A O 1
ATOM 712 N N . PRO A 1 88 ? 43.872 -19.923 -18.810 1.00 58.69 88 PRO A N 1
ATOM 713 C CA . PRO A 1 88 ? 43.612 -20.684 -17.596 1.00 58.69 88 PRO A CA 1
ATOM 714 C C . PRO A 1 88 ? 42.106 -20.923 -17.494 1.00 58.69 88 PRO A C 1
ATOM 716 O O . PRO A 1 88 ? 41.324 -19.990 -17.678 1.00 58.69 88 PRO A O 1
ATOM 719 N N . LEU A 1 89 ? 41.710 -22.174 -17.243 1.00 61.62 89 LEU A N 1
ATOM 720 C CA . LEU A 1 89 ? 40.319 -22.603 -17.089 1.00 61.62 89 LEU A CA 1
ATOM 721 C C . LEU A 1 89 ? 39.628 -21.769 -15.999 1.00 61.62 89 LEU A C 1
ATOM 723 O O . LEU A 1 89 ? 39.594 -22.135 -14.825 1.00 61.62 89 LEU A O 1
ATOM 727 N N . VAL A 1 90 ? 39.042 -20.634 -16.382 1.00 64.44 90 VAL A N 1
ATOM 728 C CA . VAL A 1 90 ? 38.123 -19.887 -15.529 1.00 64.44 90 VAL A CA 1
ATOM 729 C C . VAL A 1 90 ? 36.803 -20.639 -15.574 1.00 64.44 90 VAL A C 1
ATOM 731 O O . VAL A 1 90 ? 35.915 -20.347 -16.378 1.00 64.44 90 VAL A O 1
ATOM 734 N N . VAL A 1 91 ? 36.677 -21.637 -14.701 1.00 64.69 91 VAL A N 1
ATOM 735 C CA . VAL A 1 91 ? 35.411 -22.322 -14.448 1.00 64.69 91 VAL A CA 1
ATOM 736 C C . VAL A 1 91 ? 34.447 -21.288 -13.870 1.00 64.69 91 VAL A C 1
ATOM 738 O O . VAL A 1 91 ? 34.445 -20.994 -12.673 1.00 64.69 91 VAL A O 1
ATOM 741 N N . LYS A 1 92 ? 33.615 -20.692 -14.730 1.00 65.81 92 LYS A N 1
ATOM 742 C CA . LYS A 1 92 ? 32.443 -19.932 -14.292 1.00 65.81 92 LYS A CA 1
ATOM 743 C C . LYS A 1 92 ? 31.474 -20.929 -13.673 1.00 65.81 92 LYS A C 1
ATOM 745 O O . LYS A 1 92 ? 30.608 -21.467 -14.355 1.00 65.81 92 LYS A O 1
ATOM 750 N N . LEU A 1 93 ? 31.624 -21.164 -12.370 1.00 66.38 93 LEU A N 1
ATOM 751 C CA . LEU A 1 93 ? 30.606 -21.851 -11.586 1.00 66.38 93 LEU A CA 1
ATOM 752 C C . LEU A 1 93 ? 29.267 -21.145 -11.864 1.00 66.38 93 LEU A C 1
ATOM 754 O O . LEU A 1 93 ? 29.209 -19.912 -11.736 1.00 66.38 93 LEU A O 1
ATOM 758 N N . PRO A 1 94 ? 28.199 -21.865 -12.264 1.00 61.00 94 PRO A N 1
ATOM 759 C CA . PRO A 1 94 ? 26.887 -21.255 -12.403 1.00 61.00 94 PRO A CA 1
ATOM 760 C C . PRO A 1 94 ? 26.575 -20.655 -11.045 1.00 61.00 94 PRO A C 1
ATOM 762 O O . PRO A 1 94 ? 26.539 -21.393 -10.071 1.00 61.00 94 PRO A O 1
ATOM 765 N N . LEU A 1 95 ? 26.466 -19.325 -10.965 1.00 60.50 95 LEU A N 1
ATOM 766 C CA . LEU A 1 95 ? 26.310 -18.567 -9.723 1.00 60.50 95 LEU A CA 1
ATOM 767 C C . LEU A 1 95 ? 25.273 -19.246 -8.820 1.00 60.50 95 LEU A C 1
ATOM 769 O O . LEU A 1 95 ? 24.073 -18.972 -8.929 1.00 60.50 95 LEU A O 1
ATOM 773 N N . VAL A 1 96 ? 25.725 -20.126 -7.922 1.00 56.12 96 VAL A N 1
ATOM 774 C CA . VAL A 1 96 ? 24.846 -20.850 -7.017 1.00 56.12 96 VAL A CA 1
ATOM 775 C C . VAL A 1 96 ? 24.373 -19.812 -6.013 1.00 56.12 96 VAL A C 1
ATOM 777 O O . VAL A 1 96 ? 25.044 -19.446 -5.056 1.00 56.12 96 VAL A O 1
ATOM 780 N N . GLY A 1 97 ? 23.195 -19.258 -6.284 1.00 57.53 97 GLY A N 1
ATOM 781 C CA . GLY A 1 97 ? 22.337 -18.748 -5.233 1.00 57.53 97 GLY A CA 1
ATOM 782 C C . GLY A 1 97 ? 22.497 -17.293 -4.803 1.00 57.53 97 GLY A C 1
ATOM 783 O O . GLY A 1 97 ? 21.968 -16.962 -3.741 1.00 57.53 97 GLY A O 1
ATOM 784 N N . ARG A 1 98 ? 23.034 -16.356 -5.605 1.00 56.47 98 ARG A N 1
ATOM 785 C CA . ARG A 1 98 ? 22.709 -14.924 -5.372 1.00 56.47 98 ARG A CA 1
ATOM 786 C C . ARG A 1 98 ? 21.270 -14.627 -5.815 1.00 56.47 98 ARG A C 1
ATOM 788 O O . ARG A 1 98 ? 21.006 -13.858 -6.738 1.00 56.47 98 ARG A O 1
ATOM 795 N N . ARG A 1 99 ? 20.302 -15.242 -5.122 1.00 59.47 99 ARG A N 1
ATOM 796 C CA . ARG A 1 99 ? 18.867 -14.972 -5.257 1.00 59.47 99 ARG A CA 1
ATOM 797 C C . ARG A 1 99 ? 18.655 -13.485 -4.965 1.00 59.47 99 ARG A C 1
ATOM 799 O O . ARG A 1 99 ? 18.642 -13.075 -3.804 1.00 59.47 99 ARG A O 1
ATOM 806 N N . LYS A 1 100 ? 18.403 -12.678 -6.003 1.00 55.97 100 LYS A N 1
ATOM 807 C CA . LYS A 1 100 ? 18.001 -11.252 -5.940 1.00 55.97 100 LYS A CA 1
ATOM 808 C C . LYS A 1 100 ? 16.680 -10.991 -5.163 1.00 55.97 100 LYS A C 1
ATOM 810 O O . LYS A 1 100 ? 16.034 -9.970 -5.361 1.00 55.97 100 LYS A O 1
ATOM 815 N N . GLY A 1 101 ? 16.264 -11.893 -4.266 1.00 54.19 101 GLY A N 1
ATOM 816 C CA . GLY A 1 101 ? 15.043 -11.832 -3.457 1.00 54.19 101 GLY A CA 1
ATOM 817 C C . GLY A 1 101 ? 15.250 -11.823 -1.934 1.00 54.19 101 GLY A C 1
ATOM 818 O O . GLY A 1 101 ? 14.287 -11.553 -1.217 1.00 54.19 101 GLY A O 1
ATOM 819 N N . GLY A 1 102 ? 16.464 -12.064 -1.414 1.00 60.88 102 GLY A N 1
ATOM 820 C CA . GLY A 1 102 ? 16.722 -12.091 0.041 1.00 60.88 102 GLY A CA 1
ATOM 821 C C . GLY A 1 102 ? 16.379 -10.772 0.747 1.00 60.88 102 GLY A C 1
ATOM 822 O O . GLY A 1 102 ? 15.679 -10.762 1.758 1.00 60.88 102 GLY A O 1
ATOM 823 N N . LYS A 1 103 ? 16.737 -9.636 0.130 1.00 62.53 103 LYS A N 1
ATOM 824 C CA . LYS A 1 103 ? 16.424 -8.295 0.661 1.00 62.53 103 LYS A CA 1
ATOM 825 C C . LYS A 1 103 ? 14.913 -8.056 0.820 1.00 62.53 103 LYS A C 1
ATOM 827 O O . LYS A 1 103 ? 14.497 -7.390 1.762 1.00 62.53 103 LYS A O 1
ATOM 832 N N . ASN A 1 104 ? 14.079 -8.627 -0.053 1.00 67.12 104 ASN A N 1
ATOM 833 C CA . ASN A 1 104 ? 12.621 -8.469 0.020 1.00 67.12 104 ASN A CA 1
ATOM 834 C C . ASN A 1 104 ? 11.984 -9.378 1.082 1.00 67.12 104 ASN A C 1
ATOM 836 O O . ASN A 1 104 ? 11.000 -8.980 1.706 1.00 67.12 104 ASN A O 1
ATOM 840 N N . LYS A 1 105 ? 12.553 -10.569 1.325 1.00 73.69 105 LYS A N 1
ATOM 841 C CA . LYS A 1 105 ? 12.123 -11.453 2.420 1.00 73.69 105 LYS A CA 1
ATOM 842 C C . LYS A 1 105 ? 12.387 -10.807 3.781 1.00 73.69 105 LYS A C 1
ATOM 844 O O . LYS A 1 105 ? 11.461 -10.726 4.583 1.00 73.69 105 LYS A O 1
ATOM 849 N N . ASN A 1 106 ? 13.580 -10.242 3.982 1.00 78.19 106 ASN A N 1
ATOM 850 C CA . ASN A 1 106 ? 13.941 -9.564 5.232 1.00 78.19 106 ASN A CA 1
ATOM 851 C C . ASN A 1 106 ? 13.058 -8.333 5.477 1.00 78.19 106 ASN A C 1
ATOM 853 O O . ASN A 1 106 ? 12.508 -8.181 6.562 1.00 78.19 106 ASN A O 1
ATOM 857 N N . LYS A 1 107 ? 12.807 -7.508 4.449 1.00 83.00 107 LYS A N 1
ATOM 858 C CA . LYS A 1 107 ? 11.869 -6.373 4.552 1.00 83.00 107 LYS A CA 1
ATOM 859 C C . LYS A 1 107 ? 10.453 -6.809 4.942 1.00 83.00 107 LYS A C 1
ATOM 861 O O . LYS A 1 107 ? 9.818 -6.166 5.774 1.00 83.00 107 LYS A O 1
ATOM 866 N N . ARG A 1 108 ? 9.948 -7.909 4.368 1.00 87.06 108 ARG A N 1
ATOM 867 C CA . ARG A 1 108 ? 8.615 -8.440 4.699 1.00 87.06 108 ARG A CA 1
ATOM 868 C C . ARG A 1 108 ? 8.564 -9.022 6.114 1.00 87.06 108 ARG A C 1
ATOM 870 O O . ARG A 1 108 ? 7.559 -8.833 6.795 1.00 87.06 108 ARG A O 1
ATOM 877 N N . ALA A 1 109 ? 9.622 -9.703 6.548 1.00 90.50 109 ALA A N 1
ATOM 878 C CA . ALA A 1 109 ? 9.751 -10.210 7.911 1.00 90.50 109 ALA A CA 1
ATOM 879 C C . ALA A 1 109 ? 9.771 -9.060 8.930 1.00 90.50 109 ALA A C 1
ATOM 881 O O . ALA A 1 109 ? 8.983 -9.078 9.871 1.00 90.50 109 ALA A O 1
ATOM 882 N N . LEU A 1 110 ? 10.556 -8.007 8.675 1.00 93.19 110 LEU A N 1
ATOM 883 C CA . LEU A 1 110 ? 10.585 -6.797 9.502 1.00 93.19 110 LEU A CA 1
ATOM 884 C C . LEU A 1 110 ? 9.214 -6.114 9.570 1.00 93.19 110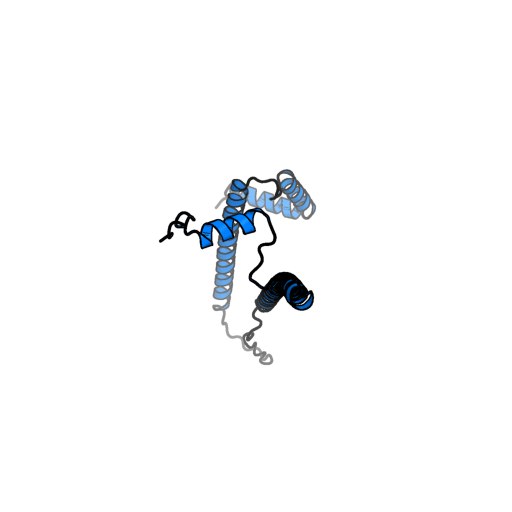 LEU A C 1
ATOM 886 O O . LEU A 1 110 ? 8.740 -5.785 10.653 1.00 93.19 110 LEU A O 1
ATOM 890 N N . ALA A 1 111 ? 8.522 -5.961 8.437 1.00 93.56 111 ALA A N 1
ATOM 891 C CA . ALA A 1 111 ? 7.177 -5.385 8.421 1.00 93.56 111 ALA A CA 1
ATOM 892 C C . ALA A 1 111 ? 6.173 -6.212 9.249 1.00 93.56 111 ALA A C 1
ATOM 894 O O . ALA A 1 111 ? 5.352 -5.645 9.973 1.00 93.56 111 ALA A O 1
ATOM 895 N N . ARG A 1 112 ? 6.254 -7.550 9.182 1.00 95.31 112 ARG A N 1
ATOM 896 C CA . ARG A 1 112 ? 5.438 -8.451 10.015 1.00 95.31 112 ARG A CA 1
ATOM 897 C C . ARG A 1 112 ? 5.773 -8.303 11.498 1.00 95.31 112 ARG A C 1
ATOM 899 O O . ARG A 1 112 ? 4.847 -8.183 12.294 1.00 95.31 112 ARG A O 1
ATOM 906 N N . ALA A 1 113 ? 7.056 -8.246 11.850 1.00 96.12 113 ALA A N 1
ATOM 907 C CA . ALA A 1 113 ? 7.508 -8.054 13.226 1.00 96.12 113 ALA A CA 1
ATOM 908 C C . ALA A 1 113 ? 7.023 -6.713 13.801 1.00 96.12 113 ALA A C 1
ATOM 910 O O . ALA A 1 113 ? 6.419 -6.684 14.872 1.00 96.12 113 ALA A O 1
ATOM 911 N N . HIS A 1 114 ? 7.164 -5.608 13.059 1.00 97.31 114 HIS A N 1
ATOM 912 C CA . HIS A 1 114 ? 6.625 -4.309 13.476 1.00 97.31 114 HIS A CA 1
ATOM 913 C C . HIS A 1 114 ? 5.100 -4.332 13.641 1.00 97.31 114 HIS A C 1
ATOM 915 O O . HIS A 1 114 ? 4.574 -3.748 14.590 1.00 97.31 114 HIS A O 1
ATOM 921 N N . GLY A 1 115 ? 4.382 -5.017 12.745 1.00 96.94 115 GLY A N 1
ATOM 922 C CA . GLY A 1 115 ? 2.939 -5.224 12.871 1.00 96.94 115 GLY A CA 1
ATOM 923 C C . GLY A 1 115 ? 2.566 -6.006 14.134 1.00 96.94 115 GLY A C 1
ATOM 924 O O . GLY A 1 115 ? 1.654 -5.599 14.854 1.00 96.94 115 GLY A O 1
ATOM 925 N N . ALA A 1 116 ? 3.296 -7.082 14.436 1.00 97.50 116 ALA A N 1
ATOM 926 C CA . ALA A 1 116 ? 3.106 -7.879 15.645 1.00 97.50 116 ALA A CA 1
ATOM 927 C C . ALA A 1 116 ? 3.371 -7.056 16.915 1.00 97.50 116 ALA A C 1
ATOM 929 O O . ALA A 1 116 ? 2.526 -7.038 17.806 1.00 97.50 116 ALA A O 1
ATOM 930 N N . MET A 1 117 ? 4.462 -6.281 16.963 1.00 97.00 117 MET A N 1
ATOM 931 C CA . MET A 1 117 ? 4.743 -5.404 18.106 1.00 97.00 117 MET A CA 1
ATOM 932 C C . MET A 1 117 ? 3.633 -4.376 18.341 1.00 97.00 117 MET A C 1
ATOM 934 O O . MET A 1 117 ? 3.266 -4.120 19.485 1.00 97.00 117 MET A O 1
ATOM 938 N N . LYS A 1 118 ? 3.076 -3.781 17.276 1.00 97.44 118 LYS A N 1
ATOM 939 C CA . LYS A 1 118 ? 1.953 -2.838 17.407 1.00 97.44 118 LYS A CA 1
ATOM 940 C C . LYS A 1 118 ? 0.714 -3.515 18.001 1.00 97.44 118 LYS A C 1
ATOM 942 O O . LYS A 1 118 ? 0.091 -2.939 18.887 1.00 97.44 118 LYS A O 1
ATOM 947 N N . ARG A 1 119 ? 0.383 -4.733 17.558 1.00 97.56 119 ARG A N 1
ATOM 948 C CA . ARG A 1 119 ? -0.741 -5.512 18.111 1.00 97.56 119 ARG A CA 1
ATOM 949 C C . ARG A 1 119 ? -0.525 -5.841 19.586 1.00 97.56 119 ARG A C 1
ATOM 951 O O . ARG A 1 119 ? -1.400 -5.546 20.392 1.00 97.56 119 ARG A O 1
ATOM 958 N N . LEU A 1 120 ? 0.662 -6.335 19.939 1.00 97.88 120 LEU A N 1
ATOM 959 C CA . LEU A 1 120 ? 1.020 -6.657 21.323 1.00 97.88 120 LEU A CA 1
ATOM 960 C C . LEU A 1 120 ? 0.976 -5.429 22.241 1.00 97.88 120 LEU A C 1
ATOM 962 O O . LEU A 1 120 ? 0.524 -5.535 23.377 1.00 97.88 120 LEU A O 1
ATOM 966 N N . LYS A 1 121 ? 1.377 -4.243 21.761 1.00 97.94 121 LYS A N 1
ATOM 967 C CA . LYS A 1 121 ? 1.229 -2.990 22.525 1.00 97.94 121 LYS A CA 1
ATOM 968 C C . LYS A 1 121 ? -0.239 -2.677 22.828 1.00 97.94 121 LYS A C 1
ATOM 970 O O . LYS A 1 121 ? -0.578 -2.410 23.978 1.00 97.94 121 LYS A O 1
ATOM 975 N N . VAL A 1 122 ? -1.112 -2.779 21.824 1.00 97.81 122 VAL A N 1
ATOM 976 C CA . VAL A 1 122 ? -2.559 -2.559 21.996 1.00 97.81 122 VAL A CA 1
ATOM 977 C C . VAL A 1 122 ? -3.173 -3.596 22.944 1.00 97.81 122 VAL A C 1
ATOM 979 O O . VAL A 1 122 ? -3.999 -3.252 23.789 1.00 97.81 122 VAL A O 1
ATOM 982 N N . GLU A 1 123 ? -2.780 -4.864 22.840 1.00 98.06 123 GLU A N 1
ATOM 983 C CA . GLU A 1 123 ? -3.244 -5.922 23.746 1.00 98.06 123 GLU A CA 1
ATOM 984 C C . GLU A 1 123 ? -2.766 -5.706 25.182 1.00 98.06 123 GLU A C 1
ATOM 986 O O . GLU A 1 123 ? -3.576 -5.800 26.105 1.00 98.06 123 GLU A O 1
ATOM 991 N N . LYS A 1 124 ? -1.499 -5.323 25.377 1.00 98.12 124 LYS A N 1
ATOM 992 C CA . LYS A 1 124 ? -0.954 -4.953 26.690 1.00 98.12 124 LYS A CA 1
ATOM 993 C C . LYS A 1 124 ? -1.771 -3.831 27.327 1.00 98.12 124 LYS A C 1
ATOM 995 O O . LYS A 1 124 ? -2.172 -3.949 28.482 1.00 98.12 124 LYS A O 1
ATOM 1000 N N . GLU A 1 125 ? -2.080 -2.771 26.582 1.00 98.06 125 GLU A N 1
ATOM 1001 C CA . GLU A 1 125 ? -2.918 -1.674 27.084 1.00 98.06 125 GLU A CA 1
ATOM 1002 C C . GLU A 1 125 ? -4.334 -2.135 27.451 1.00 98.06 125 GLU A C 1
ATOM 1004 O O . GLU A 1 125 ? -4.863 -1.7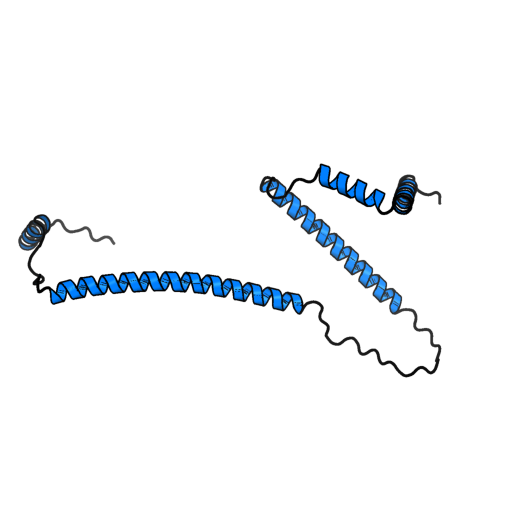52 28.498 1.00 98.06 125 GLU A O 1
ATOM 1009 N N . LYS A 1 126 ? -4.956 -2.990 26.627 1.00 97.94 126 LYS A N 1
ATOM 1010 C CA . LYS A 1 126 ? -6.269 -3.581 26.935 1.00 97.94 126 LYS A CA 1
ATOM 1011 C C . LYS A 1 126 ? -6.225 -4.416 28.216 1.00 97.94 126 LYS A C 1
ATOM 1013 O O . LYS A 1 126 ? -7.123 -4.287 29.049 1.00 97.94 126 LYS A O 1
ATOM 1018 N N . LEU A 1 127 ? -5.200 -5.250 28.389 1.00 98.12 127 LEU A N 1
ATOM 1019 C CA . LEU A 1 127 ? -5.027 -6.075 29.585 1.00 98.12 127 LEU A CA 1
ATOM 1020 C C . LEU A 1 127 ? -4.786 -5.221 30.832 1.00 98.12 127 LEU A C 1
ATOM 1022 O O . LEU A 1 127 ? -5.421 -5.468 31.854 1.00 98.12 127 LEU A O 1
ATOM 1026 N N . LEU A 1 128 ? -3.979 -4.162 30.742 1.00 97.94 128 LEU A N 1
ATOM 1027 C CA . LEU A 1 128 ? -3.779 -3.217 31.847 1.00 97.94 128 LEU A CA 1
ATOM 1028 C C . LEU A 1 128 ? -5.086 -2.525 32.258 1.00 97.94 128 LEU A C 1
ATOM 1030 O O . LEU A 1 128 ? -5.370 -2.398 33.451 1.00 97.94 128 LEU A O 1
ATOM 1034 N N . LYS A 1 129 ? -5.926 -2.130 31.292 1.00 97.31 129 LYS A N 1
ATOM 1035 C CA . LYS A 1 129 ? -7.265 -1.582 31.579 1.00 97.31 129 LYS A CA 1
ATOM 1036 C C . LYS A 1 129 ? -8.152 -2.606 32.293 1.00 97.31 129 LYS A C 1
ATOM 1038 O O . LYS A 1 129 ? -8.794 -2.256 33.284 1.00 97.31 129 LYS A O 1
ATOM 1043 N N . LYS A 1 130 ? -8.158 -3.866 31.837 1.00 97.62 130 LYS A N 1
ATOM 1044 C CA . LYS A 1 130 ? -8.904 -4.959 32.489 1.00 97.62 130 LYS A CA 1
ATOM 1045 C C . LYS A 1 130 ? -8.410 -5.215 33.915 1.00 97.62 130 LYS A C 1
ATOM 1047 O O . LYS A 1 130 ? -9.231 -5.293 34.824 1.00 97.62 130 LYS A O 1
ATOM 1052 N N . LEU A 1 131 ? -7.094 -5.275 34.121 1.00 97.88 131 LEU A N 1
ATOM 1053 C CA . LEU A 1 131 ? -6.477 -5.455 35.436 1.00 97.88 131 LEU A CA 1
ATOM 1054 C C . LEU A 1 131 ? -6.879 -4.315 36.377 1.00 97.88 131 LEU A C 1
ATOM 1056 O O . LEU A 1 131 ? -7.358 -4.574 37.477 1.00 97.88 131 LEU A O 1
ATOM 1060 N N . LYS A 1 132 ? -6.791 -3.058 35.924 1.00 97.62 132 LYS A N 1
ATOM 1061 C CA . LYS A 1 132 ? -7.211 -1.883 36.706 1.00 97.62 132 LYS A CA 1
ATOM 1062 C C . LYS A 1 132 ? -8.701 -1.909 37.062 1.00 97.62 132 LYS A C 1
ATOM 1064 O O . LYS A 1 132 ? -9.082 -1.505 38.158 1.00 97.62 132 LYS A O 1
ATOM 1069 N N . ALA A 1 133 ? -9.559 -2.363 36.150 1.00 96.06 133 ALA A N 1
ATOM 1070 C CA . ALA A 1 133 ? -10.987 -2.509 36.425 1.00 96.06 133 ALA A CA 1
ATOM 1071 C C . ALA A 1 133 ? -11.248 -3.598 37.479 1.00 96.06 133 ALA A C 1
ATOM 1073 O O . ALA A 1 133 ? -11.983 -3.361 38.438 1.00 96.06 133 ALA A O 1
ATOM 1074 N N . LYS A 1 134 ? -10.597 -4.760 37.344 1.00 96.75 134 LYS A N 1
ATOM 1075 C CA . LYS A 1 134 ? -10.710 -5.866 38.302 1.00 96.75 134 LYS A CA 1
ATOM 1076 C C . LYS A 1 134 ? -10.137 -5.513 39.672 1.00 96.75 134 LYS A C 1
ATOM 1078 O O . LYS A 1 134 ? -10.786 -5.798 40.671 1.00 96.75 134 LYS A O 1
ATOM 1083 N N . SER A 1 135 ? -9.008 -4.811 39.746 1.00 95.94 135 SER A N 1
ATOM 1084 C CA . SER A 1 135 ? -8.448 -4.362 41.026 1.00 95.94 135 SER A CA 1
ATOM 1085 C C . SER A 1 135 ? -9.358 -3.355 41.732 1.00 95.94 135 SER A C 1
ATOM 1087 O O . SER A 1 135 ? -9.540 -3.442 42.942 1.00 95.94 135 SER A O 1
ATOM 1089 N N . ARG A 1 136 ? -10.012 -2.446 40.994 1.00 94.88 136 ARG A N 1
ATOM 1090 C CA . ARG A 1 136 ? -11.058 -1.568 41.551 1.00 94.88 136 ARG A CA 1
ATOM 1091 C C . ARG A 1 136 ? -12.265 -2.356 42.059 1.00 94.88 136 ARG A C 1
ATOM 1093 O O . ARG A 1 136 ? -12.800 -2.017 43.109 1.00 94.88 136 ARG A O 1
ATOM 1100 N N . GLN A 1 137 ? -12.694 -3.390 41.334 1.00 94.31 137 GLN A N 1
ATOM 1101 C CA . GLN A 1 137 ? -13.789 -4.264 41.761 1.00 94.31 137 GLN A CA 1
ATOM 1102 C C . GLN A 1 137 ? -13.432 -5.004 43.057 1.00 94.31 137 GLN A C 1
ATOM 1104 O O . GLN A 1 137 ? -14.224 -4.982 43.994 1.00 94.31 137 GLN A O 1
ATOM 1109 N N . LEU A 1 138 ? -12.229 -5.580 43.135 1.00 94.56 138 LEU A N 1
ATOM 1110 C CA . LEU A 1 138 ? -11.729 -6.242 44.341 1.00 94.56 138 LEU A CA 1
ATOM 1111 C C . LEU A 1 138 ? -11.621 -5.273 45.516 1.00 94.56 138 LEU A C 1
ATOM 1113 O O . LEU A 1 138 ? -12.098 -5.606 46.589 1.00 94.56 138 LEU A O 1
ATOM 1117 N N . LYS A 1 139 ? -11.109 -4.051 45.308 1.00 91.75 139 LYS A N 1
ATOM 1118 C CA . LYS A 1 139 ? -11.082 -3.014 46.353 1.00 91.75 139 LYS A CA 1
ATOM 1119 C C . LYS A 1 139 ? -12.478 -2.673 46.874 1.00 91.75 139 LYS A C 1
ATOM 1121 O O . LYS A 1 139 ? -12.653 -2.537 48.072 1.00 91.75 139 LYS A O 1
ATOM 1126 N N . ARG A 1 140 ? -13.484 -2.561 45.997 1.00 87.00 140 ARG A N 1
ATOM 1127 C CA . ARG A 1 140 ? -14.880 -2.313 46.414 1.00 87.00 140 ARG A CA 1
ATOM 1128 C C . ARG A 1 140 ? -15.459 -3.474 47.221 1.00 87.00 140 ARG A C 1
ATOM 1130 O O . ARG A 1 140 ? -16.228 -3.247 48.150 1.00 87.00 140 ARG A O 1
ATOM 1137 N N . LEU A 1 141 ? -15.133 -4.709 46.842 1.00 86.06 141 LEU A N 1
ATOM 1138 C CA . LEU A 1 141 ? -15.553 -5.898 47.581 1.00 86.06 141 LEU A CA 1
ATOM 1139 C C . LEU A 1 141 ? -14.843 -5.980 48.933 1.00 86.06 141 LEU A C 1
ATOM 1141 O O . LEU A 1 141 ? -15.510 -6.159 49.942 1.00 86.06 141 LEU A O 1
ATOM 1145 N N . SER A 1 142 ? -13.529 -5.752 48.975 1.00 85.19 142 SER A N 1
ATOM 1146 C CA . SER A 1 142 ? -12.765 -5.750 50.221 1.00 85.19 142 SER A CA 1
ATOM 1147 C C . SER A 1 142 ? -13.221 -4.638 51.157 1.00 85.19 142 SER A C 1
ATOM 1149 O O . SER A 1 142 ? -13.353 -4.880 52.346 1.00 85.19 142 SER A O 1
ATOM 1151 N N . THR A 1 143 ? -13.533 -3.438 50.650 1.00 80.12 143 THR A N 1
ATOM 1152 C CA . THR A 1 143 ? -14.110 -2.379 51.488 1.00 80.12 143 THR A CA 1
ATOM 1153 C C . THR A 1 143 ? -15.474 -2.774 52.028 1.00 80.12 143 THR A C 1
ATOM 1155 O O . THR A 1 143 ? -15.719 -2.501 53.186 1.00 80.12 143 THR A O 1
ATOM 1158 N N . LYS A 1 144 ? -16.333 -3.447 51.246 1.00 75.75 144 LYS A N 1
ATOM 1159 C CA . LYS A 1 144 ? -17.635 -3.939 51.738 1.00 75.75 144 LYS A CA 1
ATOM 1160 C C . LYS A 1 144 ? -17.490 -5.006 52.826 1.00 75.75 144 LYS A C 1
ATOM 1162 O O . LYS A 1 144 ? -18.295 -5.031 53.744 1.00 75.75 144 LYS A O 1
ATOM 1167 N N . ILE A 1 145 ? -16.494 -5.884 52.700 1.00 75.19 145 ILE A N 1
ATOM 1168 C CA . ILE A 1 145 ? -16.200 -6.921 53.698 1.00 75.19 145 ILE A CA 1
ATOM 1169 C C . ILE A 1 145 ? -15.630 -6.274 54.970 1.00 75.19 145 ILE A C 1
ATOM 1171 O O . ILE A 1 145 ? -16.111 -6.540 56.065 1.00 75.19 145 ILE A O 1
ATOM 1175 N N . ASN A 1 146 ? -14.650 -5.378 54.825 1.00 72.56 146 ASN A N 1
ATOM 1176 C CA . ASN A 1 146 ? -13.929 -4.777 55.950 1.00 72.56 146 ASN A CA 1
ATOM 1177 C C . ASN A 1 146 ? -14.707 -3.662 56.654 1.00 72.56 146 ASN A C 1
ATOM 1179 O O . ASN A 1 146 ? -14.471 -3.416 57.830 1.00 72.56 146 ASN A O 1
ATOM 1183 N N . SER A 1 147 ? -15.620 -2.967 55.970 1.00 63.09 147 SER A N 1
ATOM 1184 C CA . SER A 1 147 ? -16.407 -1.893 56.582 1.00 63.09 147 SER A CA 1
ATOM 1185 C C . SER A 1 147 ? -17.486 -2.408 57.536 1.00 63.09 147 SER A C 1
ATOM 1187 O O . SER A 1 147 ? -18.249 -1.590 58.048 1.00 63.09 147 SER A O 1
ATOM 1189 N N . GLY A 1 148 ? -17.618 -3.734 57.724 1.00 55.62 148 GLY A N 1
ATOM 1190 C CA . GLY A 1 148 ? -18.606 -4.377 58.607 1.00 55.62 148 GLY A CA 1
ATOM 1191 C C . GLY A 1 148 ? -20.070 -4.067 58.262 1.00 55.62 148 GLY A C 1
ATOM 1192 O O . GLY A 1 148 ? -20.999 -4.587 58.870 1.00 55.62 148 GLY A O 1
ATOM 1193 N N . THR A 1 149 ? -20.295 -3.228 57.256 1.00 52.97 149 THR A N 1
ATOM 1194 C CA . THR A 1 149 ? -21.576 -2.656 56.868 1.00 52.97 149 THR A CA 1
ATOM 1195 C C . THR A 1 149 ? -22.143 -3.502 55.750 1.00 52.97 149 THR A C 1
ATOM 1197 O O . THR A 1 149 ? -22.113 -3.129 54.575 1.00 52.97 149 THR A O 1
ATOM 1200 N N . ARG A 1 150 ? -22.626 -4.679 56.151 1.00 50.84 150 ARG A N 1
ATOM 1201 C CA . ARG A 1 150 ? -23.903 -5.285 55.745 1.00 50.84 150 ARG A CA 1
ATOM 1202 C C . ARG A 1 150 ? -23.857 -6.766 56.071 1.00 50.84 150 ARG A C 1
ATOM 1204 O O . ARG A 1 150 ? -23.241 -7.554 55.353 1.00 50.84 150 ARG A O 1
ATOM 1211 N N . ARG A 1 151 ? -24.615 -7.153 57.096 1.00 51.91 151 ARG A N 1
ATOM 1212 C CA . ARG A 1 151 ? -25.261 -8.462 57.052 1.00 51.91 151 ARG A CA 1
ATOM 1213 C C . ARG A 1 151 ? -26.048 -8.530 55.727 1.00 51.91 151 ARG A C 1
ATOM 1215 O O . ARG A 1 151 ? -26.661 -7.528 55.358 1.00 51.91 151 ARG A O 1
ATOM 1222 N N . PRO A 1 152 ? -26.031 -9.649 54.986 1.00 55.66 152 PRO A N 1
ATOM 1223 C CA . PRO A 1 152 ? -26.708 -9.773 53.689 1.00 55.66 152 PRO A CA 1
ATOM 1224 C C . PRO A 1 152 ? -28.230 -9.541 53.722 1.00 55.66 152 PRO A C 1
ATOM 1226 O O . PRO A 1 152 ? -28.854 -9.545 52.667 1.00 55.66 152 PRO A O 1
ATOM 1229 N N . SER A 1 153 ? -28.817 -9.370 54.908 1.00 57.78 153 SER A N 1
ATOM 1230 C CA . SER A 1 153 ? -30.254 -9.339 55.161 1.00 57.78 153 SER A CA 1
ATOM 1231 C C . SER A 1 153 ? -30.897 -7.953 55.112 1.00 57.78 153 SER A C 1
ATOM 1233 O O . SER A 1 153 ? -32.117 -7.888 55.051 1.00 57.78 153 SER A O 1
ATOM 1235 N N . GLU A 1 154 ? -30.138 -6.850 55.145 1.00 60.97 154 GLU A N 1
ATOM 1236 C CA . GLU A 1 154 ? -30.749 -5.520 55.288 1.00 60.97 154 GLU A CA 1
ATOM 1237 C C . GLU A 1 154 ? -30.745 -4.689 53.987 1.00 60.97 154 GLU A C 1
ATOM 1239 O O . GLU A 1 154 ? -29.682 -4.283 53.491 1.00 60.97 154 GLU A O 1
ATOM 1244 N N . PRO A 1 155 ? -31.929 -4.401 53.416 1.00 66.56 155 PRO A N 1
ATOM 1245 C CA . PRO A 1 155 ? -32.079 -3.522 52.261 1.00 66.56 155 PRO A CA 1
ATOM 1246 C C . PRO A 1 155 ? -31.673 -2.076 52.576 1.00 66.56 155 PRO A C 1
ATOM 1248 O O . PRO A 1 155 ? -32.070 -1.479 53.573 1.00 66.56 155 PRO A O 1
ATOM 1251 N N . CYS A 1 156 ? -30.879 -1.486 51.679 1.00 63.28 156 CYS A N 1
ATOM 1252 C CA . CYS A 1 156 ? -30.270 -0.165 51.868 1.00 63.28 156 CYS A CA 1
ATOM 1253 C C . CYS A 1 156 ? -31.094 0.988 51.288 1.00 63.28 156 CYS A C 1
ATOM 1255 O O . CYS A 1 156 ? -30.946 2.128 51.725 1.00 63.28 156 CYS A O 1
ATOM 1257 N N . THR A 1 157 ? -31.916 0.728 50.278 1.00 70.88 157 THR A N 1
ATOM 1258 C CA . THR A 1 157 ? -32.767 1.748 49.662 1.00 70.88 157 THR A CA 1
ATOM 1259 C C . THR A 1 157 ? -34.228 1.476 50.012 1.00 70.88 157 THR A C 1
ATOM 1261 O O . THR A 1 157 ? -34.598 0.309 50.160 1.00 70.88 157 THR A O 1
ATOM 1264 N N . PRO A 1 158 ? -35.075 2.513 50.122 1.00 72.69 158 PRO A N 1
ATOM 1265 C CA . PRO A 1 158 ? -36.503 2.339 50.392 1.00 72.69 158 PRO A CA 1
ATOM 1266 C C . PRO A 1 158 ? -37.175 1.388 49.387 1.00 72.69 158 PRO A C 1
ATOM 1268 O O . PRO A 1 158 ? -37.912 0.506 49.799 1.00 72.69 158 PRO A O 1
ATOM 1271 N N . ASN A 1 159 ? -36.807 1.443 48.101 1.00 74.44 159 ASN A N 1
ATOM 1272 C CA . ASN A 1 159 ? -37.309 0.492 47.098 1.00 74.44 159 ASN A CA 1
ATOM 1273 C C . ASN A 1 159 ? -36.857 -0.958 47.340 1.00 74.44 159 ASN A C 1
ATOM 1275 O O . ASN A 1 159 ? -37.584 -1.890 47.031 1.00 74.44 159 ASN A O 1
ATOM 1279 N N . SER A 1 160 ? -35.650 -1.175 47.874 1.00 74.00 160 SER A N 1
ATOM 1280 C CA . SER A 1 160 ? -35.199 -2.532 48.213 1.00 74.00 160 SER A CA 1
ATOM 1281 C C . SER A 1 160 ? -35.874 -3.086 49.472 1.00 74.00 160 SER A C 1
ATOM 1283 O O . SER A 1 160 ? -35.953 -4.302 49.608 1.00 74.00 160 SER A O 1
ATOM 1285 N N . LYS A 1 161 ? -36.358 -2.212 50.373 1.00 76.25 161 LYS A N 1
ATOM 1286 C CA . LYS A 1 161 ? -37.184 -2.595 51.532 1.00 76.25 161 LYS A CA 1
ATOM 1287 C C . LYS A 1 161 ? -38.541 -3.087 51.063 1.00 76.25 161 LYS A C 1
ATOM 1289 O O . LYS A 1 161 ? -38.897 -4.224 51.338 1.00 76.25 161 LYS A O 1
ATOM 1294 N N . THR A 1 162 ? -39.214 -2.279 50.249 1.00 78.12 162 THR A N 1
ATOM 1295 C CA . THR A 1 162 ? -40.518 -2.637 49.692 1.00 78.12 162 THR A CA 1
ATOM 1296 C C . THR A 1 162 ? -40.445 -3.870 48.790 1.00 78.12 162 THR A C 1
ATOM 1298 O O . THR A 1 162 ? -41.330 -4.710 48.848 1.00 78.12 162 THR A O 1
ATOM 1301 N N . GLU A 1 163 ? -39.383 -4.059 47.995 1.00 75.38 163 GLU A N 1
ATOM 1302 C CA . GLU A 1 163 ? -39.202 -5.301 47.221 1.00 75.38 163 GLU A CA 1
ATOM 1303 C C . GLU A 1 163 ? -39.001 -6.547 48.096 1.00 75.38 163 GLU A C 1
ATOM 1305 O O . GLU A 1 163 ? -39.443 -7.626 47.702 1.00 75.38 163 GLU A O 1
ATOM 1310 N N . LEU A 1 164 ? -38.318 -6.431 49.241 1.00 77.25 164 LEU A N 1
ATOM 1311 C CA . LEU A 1 164 ? -38.171 -7.544 50.183 1.00 77.25 164 LEU A CA 1
ATOM 1312 C C . LEU A 1 164 ? -39.497 -7.857 50.875 1.00 77.25 164 LEU A C 1
ATOM 1314 O O . LEU A 1 164 ? -39.895 -9.014 50.864 1.00 77.25 164 LEU A O 1
ATOM 1318 N N . GLU A 1 165 ? -40.217 -6.841 51.353 1.00 80.19 165 GLU A N 1
ATOM 1319 C CA . GLU A 1 165 ? -41.562 -6.989 51.931 1.00 80.19 165 GLU A CA 1
ATOM 1320 C C . GLU A 1 165 ? -42.531 -7.641 50.929 1.00 80.19 165 GLU A C 1
ATOM 1322 O O . GLU A 1 165 ? -43.234 -8.591 51.257 1.00 80.19 165 GLU A O 1
ATOM 1327 N N . LEU A 1 166 ? -42.516 -7.214 49.661 1.00 81.69 166 LEU A N 1
ATOM 1328 C CA . LEU A 1 166 ? -43.334 -7.822 48.606 1.00 81.69 166 LEU A CA 1
ATOM 1329 C C . LEU A 1 166 ? -42.939 -9.274 48.295 1.00 81.69 166 LEU A C 1
ATOM 1331 O O . LEU A 1 166 ? -43.791 -10.040 47.845 1.00 81.69 166 LEU A O 1
ATOM 1335 N N . ARG A 1 167 ? -41.668 -9.656 48.483 1.00 75.44 167 ARG A N 1
ATOM 1336 C CA . ARG A 1 167 ? -41.206 -11.046 48.319 1.00 75.44 167 ARG A CA 1
ATOM 1337 C C . ARG A 1 167 ? -41.554 -11.916 49.517 1.00 75.44 167 ARG A C 1
ATOM 1339 O O . ARG A 1 167 ? -41.934 -13.055 49.306 1.00 75.44 167 ARG A O 1
ATOM 1346 N N . GLU A 1 168 ? -41.432 -11.398 50.736 1.00 80.06 168 GLU A N 1
ATOM 1347 C CA . GLU A 1 168 ? -41.857 -12.095 51.959 1.00 80.06 168 GLU A CA 1
ATOM 1348 C C . GLU A 1 168 ? -43.367 -12.353 51.964 1.00 80.06 168 GLU A C 1
ATOM 1350 O O . GLU A 1 168 ? -43.821 -13.371 52.477 1.00 80.06 168 GLU A O 1
ATOM 1355 N N . LEU A 1 169 ? -44.136 -11.460 51.338 1.00 84.62 169 LEU A N 1
ATOM 1356 C CA . LEU A 1 169 ? -45.578 -11.597 51.149 1.00 84.62 169 LEU A CA 1
ATOM 1357 C C . LEU A 1 169 ? -45.967 -12.408 49.894 1.00 84.62 169 LEU A C 1
ATOM 1359 O O . LEU A 1 169 ? -47.154 -12.506 49.597 1.00 84.62 169 LEU A O 1
ATOM 1363 N N . ASP A 1 170 ? -45.008 -12.954 49.133 1.00 77.38 170 ASP A N 1
ATOM 1364 C CA . ASP A 1 170 ? -45.238 -13.672 47.862 1.00 77.38 170 ASP A CA 1
ATOM 1365 C C . ASP A 1 170 ? -46.048 -12.879 46.806 1.00 77.38 170 ASP A C 1
ATOM 1367 O O . ASP A 1 170 ? -46.635 -13.431 45.873 1.00 77.38 170 ASP A O 1
ATOM 1371 N N . LEU A 1 171 ? -46.036 -11.547 46.892 1.00 79.25 171 LEU A N 1
ATOM 1372 C CA . LEU A 1 171 ? -46.801 -10.648 46.019 1.00 79.25 171 LEU A CA 1
ATOM 1373 C C . LEU A 1 171 ? -46.047 -10.244 44.744 1.00 79.25 171 LEU A C 1
ATOM 1375 O O . LEU A 1 171 ? -46.593 -9.529 43.898 1.00 79.25 171 LEU A O 1
ATOM 1379 N N . THR A 1 172 ? -44.787 -10.657 44.569 1.00 71.81 172 THR A N 1
ATOM 1380 C CA . THR A 1 172 ? -44.023 -10.235 43.386 1.00 71.81 172 THR A CA 1
ATOM 1381 C C . THR A 1 172 ? -44.493 -10.941 42.107 1.00 71.81 172 THR A C 1
ATOM 1383 O O . THR A 1 172 ? -44.496 -12.173 42.050 1.00 71.81 172 THR A O 1
ATOM 1386 N N . PRO A 1 173 ? -44.827 -10.200 41.030 1.00 58.25 173 PRO A N 1
ATOM 1387 C CA . PRO A 1 173 ? -45.238 -10.807 39.772 1.00 58.25 173 PRO A CA 1
ATOM 1388 C C . PRO A 1 173 ? -44.079 -11.619 39.190 1.00 58.25 173 PRO A C 1
ATOM 1390 O O . PRO A 1 173 ? -42.995 -11.081 38.940 1.00 58.25 173 PRO A O 1
ATOM 1393 N N . ARG A 1 174 ? -44.322 -12.922 38.974 1.00 57.81 174 ARG A N 1
ATOM 1394 C CA . ARG A 1 174 ? -43.401 -13.875 38.335 1.00 57.81 174 ARG A CA 1
ATOM 1395 C C . ARG A 1 174 ? -42.672 -13.200 37.175 1.00 57.81 174 ARG A C 1
ATOM 1397 O O . ARG A 1 174 ? -43.260 -12.874 36.142 1.00 57.81 174 ARG A O 1
ATOM 1404 N N . ARG A 1 175 ? -41.369 -12.985 37.352 1.00 54.88 175 ARG A N 1
ATOM 1405 C CA . ARG A 1 175 ? -40.478 -12.491 36.305 1.00 54.88 175 ARG A CA 1
ATOM 1406 C C . ARG A 1 175 ? -40.521 -13.531 35.189 1.00 54.88 175 ARG A C 1
ATOM 1408 O O . ARG A 1 175 ? -39.976 -14.611 35.375 1.00 54.88 175 ARG A O 1
ATOM 1415 N N . ARG A 1 176 ? -41.227 -13.228 34.089 1.00 48.91 176 ARG A N 1
ATOM 1416 C CA . ARG A 1 176 ? -41.366 -14.105 32.913 1.00 48.91 176 ARG A CA 1
ATOM 1417 C C . ARG A 1 176 ? -40.038 -14.805 32.642 1.00 48.91 176 ARG A C 1
ATOM 1419 O O . ARG A 1 176 ? -39.052 -14.134 32.322 1.00 48.91 176 ARG A O 1
ATOM 1426 N N . GLU A 1 177 ? -40.034 -16.124 32.795 1.00 48.69 177 GLU A N 1
ATOM 1427 C CA . GLU A 1 177 ? -38.968 -16.984 32.309 1.00 48.69 177 GLU A CA 1
ATOM 1428 C C . GLU A 1 177 ? -38.816 -16.684 30.817 1.00 48.69 177 GLU A C 1
ATOM 1430 O O . GLU A 1 177 ? -39.731 -16.897 30.022 1.00 48.69 177 GLU A O 1
ATOM 1435 N N . ARG A 1 178 ? -37.699 -16.057 30.445 1.00 45.69 178 ARG A N 1
ATOM 1436 C CA . ARG A 1 178 ? -37.317 -15.950 29.041 1.00 45.69 178 ARG A CA 1
ATOM 1437 C C . ARG A 1 178 ? -36.651 -17.274 28.692 1.00 45.69 178 ARG A C 1
ATOM 1439 O O . ARG A 1 178 ? -35.492 -17.466 29.060 1.00 45.69 178 ARG A O 1
ATOM 1446 N N . GLY A 1 179 ? -37.423 -18.165 28.074 1.00 39.50 179 GLY A N 1
ATOM 1447 C CA . GLY A 1 179 ? -36.889 -19.221 27.213 1.00 39.50 179 GLY A CA 1
ATOM 1448 C C . GLY A 1 179 ? -36.202 -18.638 25.986 1.00 39.50 179 GLY A C 1
ATOM 1449 O O . GLY A 1 179 ? -36.532 -17.484 25.615 1.00 39.50 179 GLY A O 1
#

pLDDT: mean 80.08, std 17.18, range [39.5, 98.12]

Radius of gyration: 39.96 Å; Cα contacts (8 Å, |Δi|>4): 15; chains: 1; bounding box: 92×44×108 Å

Mean predicted aligned error: 20.79 Å